Protein AF-A0A0H3ZVT9-F1 (afdb_monomer_lite)

Structure (mmCIF, N/CA/C/O backbone):
data_AF-A0A0H3ZVT9-F1
#
_entry.id   AF-A0A0H3ZVT9-F1
#
loop_
_atom_site.group_PDB
_atom_site.id
_atom_site.type_symbol
_atom_site.label_atom_id
_atom_site.label_alt_id
_atom_site.label_comp_id
_atom_site.label_asym_id
_atom_site.label_entity_id
_atom_site.label_seq_id
_atom_site.pdbx_PDB_ins_code
_atom_site.Cartn_x
_atom_site.Cartn_y
_atom_site.Cartn_z
_atom_site.occupancy
_atom_site.B_iso_or_equiv
_atom_site.auth_seq_id
_atom_site.auth_comp_id
_atom_site.auth_asym_id
_atom_site.auth_atom_id
_atom_site.pdbx_PDB_model_num
ATOM 1 N N . MET A 1 1 ? 29.388 25.715 -10.946 1.00 75.50 1 MET A N 1
ATOM 2 C CA . MET A 1 1 ? 29.372 26.581 -12.146 1.00 75.50 1 MET A CA 1
ATOM 3 C C . MET A 1 1 ? 28.952 25.723 -13.329 1.00 75.50 1 MET A C 1
ATOM 5 O O . MET A 1 1 ? 29.319 24.556 -13.342 1.00 75.50 1 MET A O 1
ATOM 9 N N . LEU A 1 2 ? 28.161 26.250 -14.262 1.00 80.06 2 LEU A N 1
ATOM 10 C CA . LEU A 1 2 ? 27.812 25.579 -15.515 1.00 80.06 2 LEU A CA 1
ATOM 11 C C . LEU A 1 2 ? 28.717 26.082 -16.632 1.00 80.06 2 LEU A C 1
ATOM 13 O O . LEU A 1 2 ? 29.035 27.269 -16.680 1.00 80.06 2 LEU A O 1
ATOM 17 N N . ARG A 1 3 ? 29.112 25.171 -17.517 1.00 82.94 3 ARG A N 1
ATOM 18 C CA . ARG A 1 3 ? 29.913 25.463 -18.702 1.00 82.94 3 ARG A CA 1
ATOM 19 C C . ARG A 1 3 ? 28.989 25.552 -19.906 1.00 82.94 3 ARG A C 1
ATOM 21 O O . ARG A 1 3 ? 28.261 24.602 -20.182 1.00 82.94 3 ARG A O 1
ATOM 28 N N . ASP A 1 4 ? 29.022 26.677 -20.600 1.00 78.44 4 ASP A N 1
ATOM 29 C CA . ASP A 1 4 ? 28.324 26.829 -21.872 1.00 78.44 4 ASP A CA 1
ATOM 30 C C . ASP A 1 4 ? 29.089 26.057 -22.970 1.00 78.44 4 ASP A C 1
ATOM 32 O O . ASP A 1 4 ? 30.292 26.277 -23.131 1.00 78.44 4 ASP A O 1
ATOM 36 N N . PRO A 1 5 ? 28.450 25.135 -23.710 1.00 72.19 5 PRO A N 1
ATOM 37 C CA . PRO A 1 5 ? 29.125 24.334 -24.729 1.00 72.19 5 PRO A CA 1
ATOM 38 C C . PRO A 1 5 ? 29.493 25.114 -26.003 1.00 72.19 5 PRO A C 1
ATOM 40 O O . PRO A 1 5 ? 30.383 24.676 -26.725 1.00 72.19 5 PRO A O 1
ATOM 43 N N . GLN A 1 6 ? 28.848 26.249 -26.288 1.00 76.06 6 GLN A N 1
ATOM 44 C CA . GLN A 1 6 ? 29.149 27.087 -27.454 1.00 76.06 6 GLN A CA 1
ATOM 45 C C . GLN A 1 6 ? 30.221 28.131 -27.138 1.00 76.06 6 GLN A C 1
ATOM 47 O O . GLN A 1 6 ? 31.134 28.343 -27.931 1.00 76.06 6 GLN A O 1
ATOM 52 N N . THR A 1 7 ? 30.124 28.783 -25.976 1.00 83.62 7 THR A N 1
ATOM 53 C CA . THR A 1 7 ? 31.030 29.886 -25.600 1.00 83.62 7 THR A CA 1
ATOM 54 C C . THR A 1 7 ? 32.167 29.453 -24.682 1.00 83.62 7 THR A C 1
ATOM 56 O O . THR A 1 7 ? 33.103 30.216 -24.447 1.00 83.62 7 THR A O 1
ATOM 59 N N . ASN A 1 8 ? 32.108 28.225 -24.160 1.00 83.69 8 ASN A N 1
ATOM 60 C CA . ASN A 1 8 ? 33.068 27.646 -23.224 1.00 83.69 8 ASN A CA 1
ATOM 61 C C . ASN A 1 8 ? 33.185 28.388 -21.877 1.00 83.69 8 ASN A C 1
ATOM 63 O O . ASN A 1 8 ? 34.067 28.082 -21.071 1.00 83.69 8 ASN A O 1
ATOM 67 N N . GLN A 1 9 ? 32.302 29.357 -21.621 1.00 89.50 9 GLN A N 1
ATOM 68 C CA . GLN A 1 9 ? 32.330 30.192 -20.428 1.00 89.50 9 GLN A CA 1
ATOM 69 C C . GLN A 1 9 ? 31.733 29.467 -19.223 1.00 89.50 9 GLN A C 1
ATOM 71 O O . GLN A 1 9 ? 30.736 28.748 -19.323 1.00 89.50 9 GLN A O 1
ATOM 76 N N . LEU A 1 10 ? 32.345 29.688 -18.059 1.00 88.06 10 LEU A N 1
ATOM 77 C CA . LEU A 1 10 ? 31.841 29.212 -16.778 1.00 88.06 10 LEU A CA 1
ATOM 78 C C . LEU A 1 10 ? 30.952 30.282 -16.148 1.00 88.06 10 LEU A C 1
ATOM 80 O O . LEU A 1 10 ? 31.391 31.402 -15.907 1.00 88.06 10 LEU A O 1
ATOM 84 N N . SER A 1 11 ? 29.712 29.917 -15.839 1.00 84.88 11 SER A N 1
ATOM 85 C CA . SER A 1 11 ? 28.756 30.787 -15.156 1.00 84.88 11 SER A CA 1
ATOM 86 C C . SER A 1 11 ? 28.311 30.178 -13.821 1.00 84.88 11 SER A C 1
ATOM 88 O O . SER A 1 11 ? 28.203 28.952 -13.688 1.00 84.88 11 SER A O 1
ATOM 90 N N . PRO A 1 12 ? 28.061 30.985 -12.777 1.00 85.00 12 PRO A N 1
ATOM 91 C CA . PRO A 1 12 ? 27.472 30.476 -11.546 1.00 85.00 12 PRO A CA 1
ATOM 92 C C . PRO A 1 12 ? 26.051 29.954 -11.812 1.00 85.00 12 PRO A C 1
ATOM 94 O O . PRO A 1 12 ? 25.257 30.585 -12.508 1.00 85.00 12 PRO A O 1
ATOM 97 N N . PHE A 1 13 ? 25.720 28.796 -11.235 1.00 82.62 13 PHE A N 1
ATOM 98 C CA . PHE A 1 13 ? 24.363 28.250 -11.267 1.00 82.62 13 PHE A CA 1
ATOM 99 C C . PHE A 1 13 ? 23.680 28.542 -9.942 1.00 82.62 13 PHE A C 1
ATOM 101 O O . PHE A 1 13 ? 24.089 28.019 -8.908 1.00 82.62 13 PHE A O 1
ATOM 108 N N . LEU A 1 14 ? 22.653 29.387 -9.987 1.00 84.25 14 LEU A N 1
ATOM 109 C CA . LEU A 1 14 ? 21.820 29.728 -8.841 1.00 84.25 14 LEU A CA 1
ATOM 110 C C . LEU A 1 14 ? 20.432 29.114 -9.060 1.00 84.25 14 LEU A C 1
ATOM 112 O O . LEU A 1 14 ? 19.657 29.677 -9.839 1.00 84.25 14 LEU A O 1
ATOM 116 N N . PRO A 1 15 ? 20.095 27.990 -8.393 1.00 84.81 15 PRO A N 1
ATOM 117 C CA . PRO A 1 15 ? 18.822 27.294 -8.596 1.00 84.81 15 PRO A CA 1
ATOM 118 C C . PRO A 1 15 ? 17.599 28.206 -8.435 1.00 84.81 15 PRO A C 1
ATOM 120 O O . PRO A 1 15 ? 16.652 28.115 -9.207 1.00 84.81 15 PRO A O 1
ATOM 123 N N . ARG A 1 16 ? 17.656 29.158 -7.491 1.00 84.50 16 ARG A N 1
ATOM 124 C CA . ARG A 1 16 ? 16.586 30.136 -7.227 1.00 84.50 16 ARG A CA 1
ATOM 125 C C . ARG A 1 16 ? 16.252 31.024 -8.435 1.00 84.50 16 ARG A C 1
ATOM 127 O O . ARG A 1 16 ? 15.143 31.536 -8.514 1.00 84.50 16 ARG A O 1
ATOM 134 N N . HIS A 1 17 ? 17.196 31.239 -9.353 1.00 83.50 17 HIS A N 1
ATOM 135 C CA . HIS A 1 17 ? 17.061 32.165 -10.488 1.00 83.50 17 HIS A CA 1
ATOM 136 C C . HIS A 1 17 ? 16.887 31.432 -11.829 1.00 83.50 17 HIS A C 1
ATOM 138 O O . HIS A 1 17 ? 17.215 31.967 -12.896 1.00 83.50 17 HIS A O 1
ATOM 144 N N . ARG A 1 18 ? 16.429 30.177 -11.795 1.00 76.00 18 ARG A N 1
ATOM 145 C CA . ARG A 1 18 ? 16.199 29.363 -12.989 1.00 76.00 18 ARG A CA 1
ATOM 146 C C . ARG A 1 18 ? 14.793 28.784 -12.973 1.00 76.00 18 ARG A C 1
ATOM 148 O O . ARG A 1 18 ? 14.328 28.263 -11.966 1.00 76.00 18 ARG A O 1
ATOM 155 N N . SER A 1 19 ? 14.124 28.892 -14.117 1.00 75.44 19 SER A N 1
ATOM 156 C CA . SER A 1 19 ? 12.841 28.235 -14.343 1.00 75.44 19 SER A CA 1
ATOM 157 C C . SER A 1 19 ? 13.063 26.738 -14.560 1.00 75.44 19 SER A C 1
ATOM 159 O O . SER A 1 19 ? 14.005 26.325 -15.244 1.00 75.44 19 SER A O 1
ATOM 161 N N . HIS A 1 20 ? 12.157 25.930 -14.014 1.00 71.69 20 HIS A N 1
ATOM 162 C CA . HIS A 1 20 ? 12.107 24.484 -14.231 1.00 71.69 20 HIS A CA 1
ATOM 163 C C . HIS A 1 20 ? 11.782 24.119 -15.691 1.00 71.69 20 HIS A C 1
ATOM 165 O O . HIS A 1 20 ? 12.016 22.992 -16.104 1.00 71.69 20 HIS A O 1
ATOM 171 N N . GLN A 1 21 ? 11.272 25.063 -16.490 1.00 69.00 21 GLN A N 1
ATOM 172 C CA . GLN A 1 21 ? 10.785 24.802 -17.850 1.00 69.00 21 GLN A CA 1
ATOM 173 C C . GLN A 1 21 ? 11.883 24.438 -18.863 1.00 69.00 21 GLN A C 1
ATOM 175 O O . GLN A 1 21 ? 11.584 23.804 -19.869 1.00 69.00 21 GLN A O 1
ATOM 180 N N . PHE A 1 22 ? 13.142 24.813 -18.612 1.00 69.75 22 PHE A N 1
ATOM 181 C CA . PHE A 1 22 ? 14.255 24.593 -19.552 1.00 69.75 22 PHE A CA 1
ATOM 182 C C . PHE A 1 22 ? 15.514 24.033 -18.881 1.00 69.75 22 PHE A C 1
ATOM 184 O O . PHE A 1 22 ? 16.606 24.119 -19.438 1.00 69.75 22 PHE A O 1
ATOM 191 N N . THR A 1 23 ? 15.380 23.480 -17.673 1.00 79.50 23 THR A N 1
ATOM 192 C CA . THR A 1 23 ? 16.514 22.941 -16.916 1.00 79.50 23 THR A CA 1
ATOM 193 C C . THR A 1 23 ? 16.253 21.478 -16.591 1.00 79.50 23 THR A C 1
ATOM 195 O O . THR A 1 23 ? 15.411 21.178 -15.751 1.00 79.50 23 THR A O 1
ATOM 198 N N . ASN A 1 24 ? 17.003 20.577 -17.227 1.00 82.50 24 ASN A N 1
ATOM 199 C CA . ASN A 1 24 ? 16.963 19.144 -16.943 1.00 82.50 24 ASN A CA 1
ATOM 200 C C . ASN A 1 24 ? 18.245 18.711 -16.228 1.00 82.50 24 ASN A C 1
ATOM 202 O O . ASN A 1 24 ? 19.333 19.196 -16.540 1.00 82.50 24 ASN A O 1
ATOM 206 N N . VAL A 1 25 ? 18.111 17.771 -15.294 1.00 85.25 25 VAL A N 1
ATOM 207 C CA . VAL A 1 25 ? 19.242 17.087 -14.659 1.00 85.25 25 VAL A CA 1
ATOM 208 C C . VAL A 1 25 ? 19.327 15.689 -15.247 1.00 85.25 25 VAL A C 1
ATOM 210 O O . VAL A 1 25 ? 18.335 14.965 -15.281 1.00 85.25 25 VAL A O 1
ATOM 213 N N . LEU A 1 26 ? 20.509 15.329 -15.736 1.00 86.75 26 LEU A N 1
ATOM 214 C CA . LEU A 1 26 ? 20.753 14.085 -16.455 1.00 86.75 26 LEU A CA 1
ATOM 215 C C . LEU A 1 26 ? 21.923 13.354 -15.804 1.00 86.75 26 LEU A C 1
ATOM 217 O O . LEU A 1 26 ? 22.907 13.983 -15.413 1.00 86.75 26 LEU A O 1
ATOM 221 N N . ALA A 1 27 ? 21.816 12.032 -15.711 1.00 89.81 27 ALA A N 1
ATOM 222 C CA . ALA A 1 27 ? 22.920 11.167 -15.326 1.00 89.81 27 ALA A CA 1
ATOM 223 C C . ALA A 1 27 ? 23.543 10.568 -16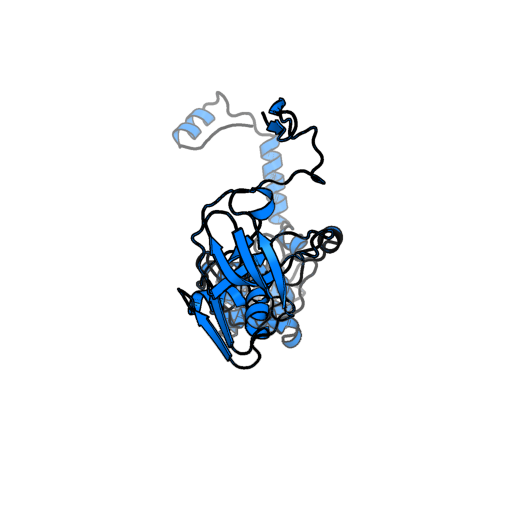.590 1.00 89.81 27 ALA A C 1
ATOM 225 O O . ALA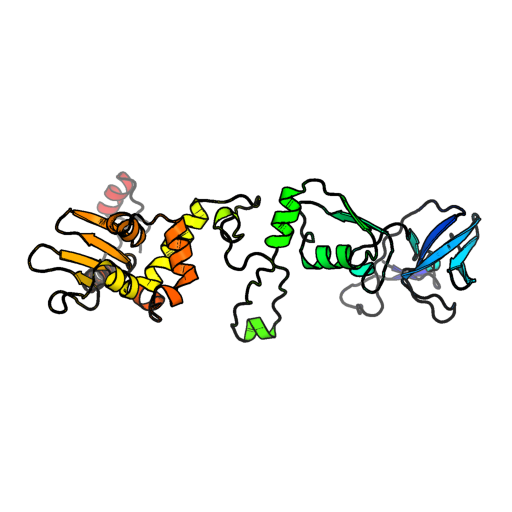 A 1 27 ? 22.831 10.037 -17.439 1.00 89.81 27 ALA A O 1
ATOM 226 N N . VAL A 1 28 ? 24.866 10.662 -16.712 1.00 89.75 28 VAL A N 1
ATOM 227 C CA . VAL A 1 28 ? 25.609 10.062 -17.825 1.00 89.75 28 VAL A CA 1
ATOM 228 C C . VAL A 1 28 ? 26.061 8.668 -17.410 1.00 89.75 28 VAL A C 1
ATOM 230 O O . VAL A 1 28 ? 26.623 8.492 -16.330 1.00 89.75 28 VAL A O 1
ATOM 233 N N . SER A 1 29 ? 25.833 7.682 -18.273 1.00 91.12 29 SER A N 1
ATOM 234 C CA . SER A 1 29 ? 26.365 6.328 -18.117 1.00 91.12 29 SER A CA 1
ATOM 235 C C . SER A 1 29 ? 26.913 5.822 -19.449 1.00 91.12 29 SER A C 1
ATOM 237 O O . SER A 1 29 ? 26.527 6.317 -20.507 1.00 91.12 29 SER A O 1
ATOM 239 N N . VAL A 1 30 ? 27.835 4.861 -19.394 1.00 91.44 30 VAL A N 1
ATOM 240 C CA . VAL A 1 30 ? 28.404 4.206 -20.579 1.00 91.44 30 VAL A CA 1
ATOM 241 C C . VAL A 1 30 ? 27.797 2.814 -20.682 1.00 91.44 30 VAL A C 1
ATOM 243 O O . VAL A 1 30 ? 27.852 2.055 -19.716 1.00 91.44 30 VAL A O 1
ATOM 246 N N . GLN A 1 31 ? 27.221 2.491 -21.839 1.00 91.50 31 GLN A N 1
ATOM 247 C CA . GLN A 1 31 ? 26.535 1.224 -22.092 1.00 91.50 31 GLN A CA 1
ATOM 248 C C . GLN A 1 31 ? 27.092 0.558 -23.365 1.00 91.50 31 GLN A C 1
ATOM 250 O O . GLN A 1 31 ? 27.293 1.253 -24.365 1.00 91.50 31 GLN A O 1
ATOM 255 N N . PRO A 1 32 ? 27.368 -0.760 -23.357 1.00 93.00 32 PRO A N 1
ATOM 256 C CA . PRO A 1 32 ? 27.903 -1.471 -24.519 1.00 93.00 32 PRO A CA 1
ATOM 257 C C . PRO A 1 32 ? 26.815 -1.775 -25.559 1.00 93.00 32 PRO A C 1
ATOM 259 O O . PRO A 1 32 ? 25.864 -2.495 -25.281 1.00 93.00 32 PRO A O 1
ATOM 262 N N . ILE A 1 33 ? 26.954 -1.298 -26.793 1.00 93.81 33 ILE A N 1
ATOM 263 C CA . ILE A 1 33 ? 25.958 -1.533 -27.851 1.00 93.81 33 ILE A CA 1
ATOM 264 C C . ILE A 1 33 ? 26.507 -2.447 -28.948 1.00 93.81 33 ILE A C 1
ATOM 266 O O . ILE A 1 33 ? 27.700 -2.437 -29.246 1.00 93.81 33 ILE A O 1
ATOM 270 N N . SER A 1 34 ? 25.642 -3.261 -29.542 1.00 95.00 34 SER A N 1
ATOM 271 C CA . SER A 1 34 ? 25.983 -4.218 -30.597 1.00 95.00 34 SER A CA 1
ATOM 272 C C . SER A 1 34 ? 24.893 -4.273 -31.666 1.00 95.00 34 SER A C 1
ATOM 274 O O . SER A 1 34 ? 23.784 -3.773 -31.481 1.00 95.00 34 SER A O 1
ATOM 276 N N . VAL A 1 35 ? 25.220 -4.858 -32.817 1.00 97.12 35 VAL A N 1
ATOM 277 C CA . VAL A 1 35 ? 24.244 -5.102 -33.888 1.00 97.12 35 VAL A CA 1
ATOM 278 C C . VAL A 1 35 ? 23.206 -6.119 -33.406 1.00 97.12 35 VAL A C 1
ATOM 280 O O . VAL A 1 35 ? 23.557 -7.115 -32.781 1.00 97.12 35 VAL A O 1
ATOM 283 N N . GLY A 1 36 ? 21.930 -5.863 -33.693 1.00 95.94 36 GLY A N 1
ATOM 284 C CA . GLY A 1 36 ? 20.786 -6.656 -33.232 1.00 95.94 36 GLY A CA 1
ATOM 285 C C . GLY A 1 36 ? 20.159 -6.162 -31.925 1.00 95.94 36 GLY A C 1
ATOM 286 O O . GLY A 1 36 ? 19.038 -6.560 -31.605 1.00 95.94 36 GLY A O 1
ATOM 287 N N . GLU A 1 37 ? 20.827 -5.261 -31.199 1.00 96.62 37 GLU A N 1
ATOM 288 C CA . GLU A 1 37 ? 20.316 -4.717 -29.942 1.00 96.62 37 GLU A CA 1
ATOM 289 C C . GLU A 1 37 ? 19.033 -3.905 -30.146 1.00 96.62 37 GLU A C 1
ATOM 291 O O . GLU A 1 37 ? 18.873 -3.190 -31.140 1.00 96.62 37 GLU A O 1
ATOM 296 N N . ARG A 1 38 ? 18.114 -3.975 -29.178 1.00 96.00 38 ARG A N 1
ATOM 297 C CA . ARG A 1 38 ? 16.897 -3.153 -29.178 1.00 96.00 38 ARG A CA 1
ATOM 298 C C . ARG A 1 38 ? 17.083 -1.946 -28.274 1.00 96.00 38 ARG A C 1
ATOM 300 O O . ARG A 1 38 ? 17.310 -2.099 -27.076 1.00 96.00 38 ARG A O 1
ATOM 307 N N . ILE A 1 39 ? 16.899 -0.756 -28.830 1.00 95.69 39 ILE A N 1
ATOM 308 C CA . ILE A 1 39 ? 17.019 0.515 -28.110 1.00 95.69 39 ILE A CA 1
ATOM 309 C C . ILE A 1 39 ? 15.744 1.341 -28.244 1.00 95.69 39 ILE A C 1
ATOM 311 O O . ILE A 1 39 ? 14.952 1.146 -29.167 1.00 95.69 39 ILE A O 1
ATOM 315 N N . LEU A 1 40 ? 15.532 2.268 -27.318 1.00 93.81 40 LEU A N 1
ATOM 316 C CA . LEU A 1 40 ? 14.483 3.277 -27.396 1.00 93.81 40 LEU A CA 1
ATOM 317 C C . LEU A 1 40 ? 15.048 4.655 -27.086 1.00 93.81 40 LEU A C 1
ATOM 319 O O . LEU A 1 40 ? 15.946 4.801 -26.263 1.00 93.81 40 LEU A O 1
ATOM 323 N N . THR A 1 41 ? 14.502 5.676 -27.730 1.00 92.94 41 THR A N 1
ATOM 324 C CA . THR A 1 41 ? 14.874 7.074 -27.491 1.00 92.94 41 THR A CA 1
ATOM 325 C C . THR A 1 41 ? 14.080 7.649 -26.318 1.00 92.94 41 THR A C 1
ATOM 327 O O . THR A 1 41 ? 12.905 7.340 -26.122 1.00 92.94 41 THR A O 1
ATOM 330 N N . ARG A 1 42 ? 14.705 8.518 -25.519 1.00 90.81 42 ARG A N 1
ATOM 331 C CA . ARG A 1 42 ? 14.080 9.195 -24.361 1.00 90.81 42 ARG A CA 1
ATOM 332 C C . ARG A 1 42 ? 13.716 10.653 -24.637 1.00 90.81 42 ARG A C 1
ATOM 334 O O . ARG A 1 42 ? 13.323 11.380 -23.729 1.00 90.81 42 ARG A O 1
ATOM 341 N N . PHE A 1 43 ? 13.836 11.076 -25.889 1.00 89.50 43 PHE A N 1
ATOM 342 C CA . PHE A 1 43 ? 13.616 12.443 -26.335 1.00 89.50 43 PHE A CA 1
ATOM 343 C C . PHE A 1 43 ? 12.865 12.463 -27.664 1.00 89.50 43 PHE A C 1
ATOM 345 O O . PHE A 1 43 ? 12.836 11.475 -28.397 1.00 89.50 43 PHE A O 1
ATOM 352 N N . THR A 1 44 ? 12.277 13.617 -27.960 1.00 90.62 44 THR A N 1
ATOM 353 C CA . THR A 1 44 ? 11.623 13.897 -29.235 1.00 90.62 44 THR A CA 1
ATOM 354 C C . THR A 1 44 ? 12.395 15.006 -29.936 1.00 90.62 44 THR A C 1
ATOM 356 O O . THR A 1 44 ? 12.565 16.086 -29.371 1.00 90.62 44 THR A O 1
ATOM 359 N N . ASP A 1 45 ? 12.811 14.766 -31.175 1.00 90.38 45 ASP A N 1
ATOM 360 C CA . ASP A 1 45 ? 13.401 15.769 -32.058 1.00 90.38 45 ASP A CA 1
ATOM 361 C C . ASP A 1 45 ? 12.583 15.851 -33.347 1.00 90.38 45 ASP A C 1
ATOM 363 O O . ASP A 1 45 ? 12.688 15.014 -34.243 1.00 90.38 45 ASP A O 1
ATOM 367 N N . LYS A 1 46 ? 11.773 16.908 -33.450 1.00 89.38 46 LYS A N 1
ATOM 368 C CA . LYS A 1 46 ? 10.900 17.139 -34.606 1.00 89.38 46 LYS A CA 1
ATOM 369 C C . LYS A 1 46 ? 11.674 17.374 -35.903 1.00 89.38 46 LYS A C 1
ATOM 371 O O . LYS A 1 46 ? 11.153 17.051 -36.962 1.00 89.38 46 LYS A O 1
ATOM 376 N N . LYS A 1 47 ? 12.885 17.941 -35.844 1.00 89.50 47 LYS A N 1
ATOM 377 C CA . LYS A 1 47 ? 13.685 18.233 -37.046 1.00 89.50 47 LYS A CA 1
ATOM 378 C C . LYS A 1 47 ? 14.269 16.956 -37.636 1.00 89.50 47 LYS A C 1
ATOM 380 O O . LYS A 1 47 ? 14.328 16.822 -38.852 1.00 89.50 47 LYS A O 1
ATOM 385 N N . ARG A 1 48 ? 14.675 16.025 -36.769 1.00 86.50 48 ARG A N 1
ATOM 386 C CA . ARG A 1 48 ? 15.210 14.708 -37.151 1.00 86.50 48 ARG A CA 1
ATOM 387 C C . ARG A 1 48 ? 14.131 13.630 -37.292 1.00 86.50 48 ARG A C 1
ATOM 389 O O . ARG A 1 48 ? 14.458 12.509 -37.657 1.00 86.50 48 ARG A O 1
ATOM 396 N N . GLY A 1 49 ? 12.870 13.945 -36.989 1.00 87.75 49 GLY A N 1
ATOM 397 C CA . GLY A 1 49 ? 11.770 12.976 -37.000 1.00 87.75 49 GLY A CA 1
ATOM 398 C C . GLY A 1 49 ? 11.847 11.934 -35.877 1.00 87.75 49 GLY A C 1
ATOM 399 O O . GLY A 1 49 ? 11.232 10.881 -35.983 1.00 87.75 49 GLY A O 1
ATOM 400 N N . ILE A 1 50 ? 12.593 12.208 -34.804 1.00 89.81 50 ILE A N 1
ATOM 401 C CA . ILE A 1 50 ? 12.763 11.286 -33.678 1.00 89.81 50 ILE A CA 1
ATOM 402 C C . ILE A 1 50 ? 11.592 11.464 -32.714 1.00 89.81 50 ILE A C 1
ATOM 404 O O . ILE A 1 50 ? 11.342 12.570 -32.232 1.00 89.81 50 ILE A O 1
ATOM 408 N N . VAL A 1 51 ? 10.909 10.369 -32.388 1.00 90.31 51 VAL A N 1
ATOM 409 C CA . VAL A 1 51 ? 9.813 10.335 -31.412 1.00 90.31 51 VAL A CA 1
ATOM 410 C C . VAL A 1 51 ? 10.264 9.598 -30.154 1.00 90.31 51 VAL A C 1
ATOM 412 O O . VAL A 1 51 ? 10.867 8.530 -30.244 1.00 90.31 51 VAL A O 1
ATOM 415 N N . ALA A 1 52 ? 9.965 10.152 -28.977 1.00 89.75 52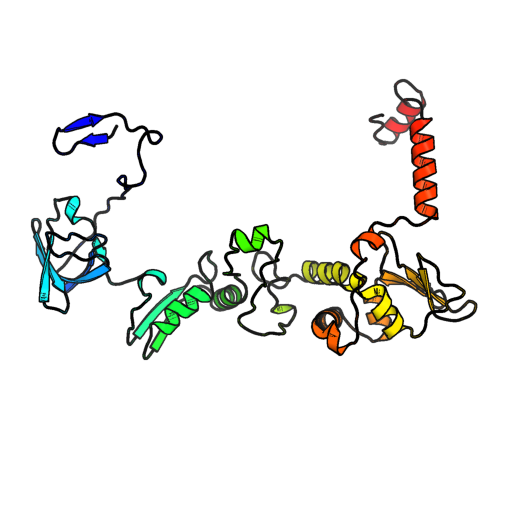 ALA A N 1
ATOM 416 C CA . ALA A 1 52 ? 10.288 9.519 -27.701 1.00 89.75 52 ALA A CA 1
ATOM 417 C C . ALA A 1 52 ? 9.562 8.176 -27.504 1.00 89.75 52 ALA A C 1
ATOM 419 O O . ALA A 1 52 ? 8.419 7.994 -27.921 1.00 89.75 52 ALA A O 1
ATOM 420 N N . ASN A 1 53 ? 10.210 7.261 -26.78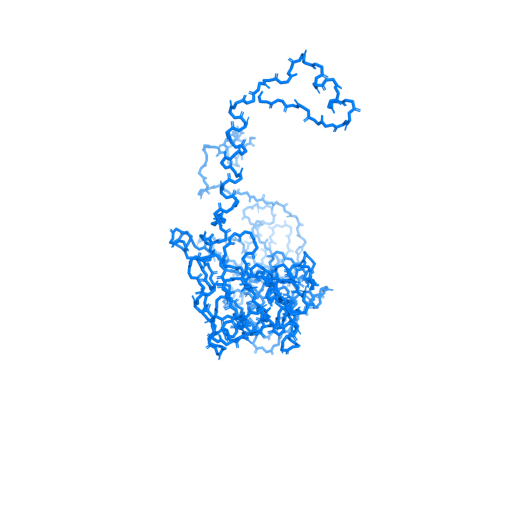2 1.00 89.06 53 ASN A N 1
ATOM 421 C CA . ASN A 1 53 ? 9.741 5.916 -26.430 1.00 89.06 53 ASN A CA 1
ATOM 422 C C . ASN A 1 53 ? 9.474 4.982 -27.621 1.00 89.06 53 ASN A C 1
ATOM 424 O O . ASN A 1 53 ? 8.894 3.907 -27.443 1.00 89.06 53 ASN A O 1
ATOM 428 N N . GLN A 1 54 ? 9.932 5.346 -28.817 1.00 90.00 54 GLN A N 1
ATOM 429 C CA . GLN A 1 54 ? 9.867 4.478 -29.984 1.00 90.00 54 GLN A CA 1
ATOM 430 C C . GLN A 1 54 ? 11.032 3.485 -29.972 1.00 90.00 54 GLN A C 1
ATOM 432 O O . GLN A 1 54 ? 12.154 3.832 -29.609 1.00 90.00 54 GLN A O 1
ATOM 437 N N . THR A 1 55 ? 10.756 2.230 -30.329 1.00 93.44 55 THR A N 1
ATOM 438 C CA . THR A 1 55 ? 11.755 1.155 -30.319 1.00 93.44 55 THR A CA 1
ATOM 439 C C . THR A 1 55 ? 12.406 0.991 -31.688 1.00 93.44 55 THR A C 1
ATOM 441 O O . THR A 1 55 ? 11.715 0.910 -32.702 1.00 93.44 55 THR A O 1
ATOM 444 N N . TYR A 1 56 ? 13.729 0.863 -31.684 1.00 95.94 56 TYR A N 1
ATOM 445 C CA . TYR A 1 56 ? 14.575 0.633 -32.846 1.00 95.94 56 TYR A CA 1
ATOM 446 C C . TYR A 1 56 ? 15.443 -0.610 -32.622 1.00 95.94 56 TYR A C 1
ATOM 448 O O . TYR A 1 56 ? 15.714 -1.002 -31.487 1.00 95.94 56 TYR A O 1
ATOM 456 N N . THR A 1 57 ? 15.870 -1.250 -33.704 1.00 97.62 57 THR A N 1
ATOM 457 C CA . THR A 1 57 ? 16.831 -2.358 -33.709 1.00 97.62 57 THR A CA 1
ATOM 458 C C . THR A 1 57 ? 18.104 -1.902 -34.402 1.00 97.62 57 THR A C 1
ATOM 460 O O . THR A 1 57 ? 18.053 -1.406 -35.527 1.00 97.62 57 THR A O 1
ATOM 463 N N . VAL A 1 58 ? 19.234 -2.032 -33.714 1.00 97.31 58 VAL A N 1
ATOM 464 C CA . VAL A 1 58 ? 20.546 -1.600 -34.199 1.00 97.31 58 VAL A CA 1
ATOM 465 C C . VAL A 1 58 ? 20.965 -2.478 -35.371 1.00 97.31 58 VAL A C 1
ATOM 467 O O . VAL A 1 58 ? 21.029 -3.698 -35.248 1.00 97.31 58 VAL A O 1
ATOM 470 N N . ILE A 1 59 ? 21.274 -1.854 -36.502 1.00 97.62 59 ILE A N 1
ATOM 471 C CA . ILE A 1 59 ? 21.764 -2.531 -37.710 1.00 97.62 59 ILE A CA 1
ATOM 472 C C . ILE A 1 59 ? 23.264 -2.325 -37.920 1.00 97.62 59 ILE A C 1
ATOM 474 O O . ILE A 1 59 ? 23.914 -3.151 -38.552 1.00 97.62 59 ILE A O 1
ATOM 478 N N . MET A 1 60 ? 23.824 -1.254 -37.355 1.00 96.56 60 MET A N 1
ATOM 479 C CA . MET A 1 60 ? 25.249 -0.952 -37.413 1.00 96.56 60 MET A CA 1
ATOM 480 C C . MET A 1 60 ? 25.682 -0.280 -36.112 1.00 96.56 60 MET A C 1
ATOM 482 O O . MET A 1 60 ? 25.031 0.652 -35.641 1.00 96.56 60 MET A O 1
ATOM 486 N N . ALA A 1 61 ? 26.799 -0.737 -35.551 1.00 95.31 61 ALA A N 1
ATOM 487 C CA . ALA A 1 61 ? 27.408 -0.158 -34.361 1.00 95.31 61 ALA A CA 1
ATOM 488 C C . ALA A 1 61 ? 28.909 0.033 -34.604 1.00 95.31 61 ALA A C 1
ATOM 490 O O . ALA A 1 61 ? 29.639 -0.932 -34.823 1.00 95.31 61 ALA A O 1
ATOM 491 N N . SER A 1 62 ? 29.364 1.286 -34.587 1.00 93.06 62 SER A N 1
ATOM 492 C CA . SER A 1 62 ? 30.768 1.666 -34.757 1.00 93.06 62 SER A CA 1
ATOM 493 C C . SER A 1 62 ? 31.146 2.802 -33.801 1.00 93.06 62 SER A C 1
ATOM 495 O O . SER A 1 62 ? 30.278 3.455 -33.227 1.00 93.06 62 SER A O 1
ATOM 497 N N . ASN A 1 63 ? 32.443 3.098 -33.672 1.00 87.81 63 ASN A N 1
ATOM 498 C CA . ASN A 1 63 ? 32.947 4.145 -32.767 1.00 87.81 63 ASN A CA 1
ATOM 499 C C . ASN A 1 63 ? 32.494 5.578 -33.112 1.00 87.81 63 ASN A C 1
ATOM 501 O O . ASN A 1 63 ? 32.697 6.485 -32.304 1.00 87.81 63 ASN A O 1
ATOM 505 N N . GLY A 1 64 ? 31.970 5.811 -34.316 1.00 91.06 64 GLY A N 1
ATOM 506 C CA . GLY A 1 64 ? 31.535 7.139 -34.766 1.00 91.06 64 GLY A CA 1
ATOM 507 C C . GLY A 1 64 ? 30.079 7.211 -35.204 1.00 91.06 64 GLY A C 1
ATOM 508 O O . GLY A 1 64 ? 29.593 8.303 -35.467 1.00 91.06 64 GLY A O 1
ATOM 509 N N . LEU A 1 65 ? 29.392 6.073 -35.312 1.00 94.44 65 LEU A N 1
ATOM 510 C CA . LEU A 1 65 ? 28.026 6.027 -35.811 1.00 94.44 65 LEU A CA 1
ATOM 511 C C . LEU A 1 65 ? 27.320 4.760 -35.336 1.00 94.44 65 LEU A C 1
ATOM 513 O O . LEU A 1 65 ? 27.830 3.647 -35.508 1.00 94.44 65 LEU A O 1
ATOM 517 N N . ILE A 1 66 ? 26.127 4.953 -34.788 1.00 95.69 66 ILE A N 1
ATOM 518 C CA . ILE A 1 66 ? 25.147 3.904 -34.528 1.00 95.69 66 ILE A CA 1
ATOM 519 C C . ILE A 1 66 ? 23.962 4.152 -35.457 1.00 95.69 66 ILE A C 1
ATOM 521 O O . ILE A 1 66 ? 23.403 5.249 -35.470 1.00 95.69 66 ILE A O 1
ATOM 525 N N . GLU A 1 67 ? 23.562 3.127 -36.203 1.00 96.62 67 GLU A N 1
ATOM 526 C CA . GLU A 1 67 ? 22.341 3.150 -37.006 1.00 96.62 67 GLU A CA 1
ATOM 527 C C . GLU A 1 67 ? 21.361 2.093 -36.518 1.00 96.62 67 GLU A C 1
ATOM 529 O O . GLU A 1 67 ? 21.726 0.938 -36.279 1.00 96.62 67 GLU A O 1
ATOM 534 N N . ALA A 1 68 ? 20.096 2.484 -36.403 1.00 96.69 68 ALA A N 1
ATOM 535 C CA . ALA A 1 68 ? 19.013 1.609 -35.997 1.00 96.69 68 ALA A CA 1
ATOM 536 C C . ALA A 1 68 ? 17.759 1.839 -36.851 1.00 96.69 68 ALA A C 1
ATOM 538 O O . ALA A 1 68 ? 17.521 2.938 -37.352 1.00 96.69 68 ALA A O 1
ATOM 539 N N . LEU A 1 69 ? 16.950 0.795 -37.014 1.00 96.62 69 LEU A N 1
ATOM 540 C CA . LEU A 1 69 ? 15.694 0.822 -37.762 1.00 96.62 69 LEU A CA 1
ATOM 541 C C . LEU A 1 69 ? 14.524 0.488 -36.847 1.00 96.62 69 LEU A C 1
ATOM 543 O O . LEU A 1 69 ? 14.610 -0.437 -36.038 1.00 96.62 69 LEU A O 1
ATOM 547 N N . ASN A 1 70 ? 13.419 1.213 -36.977 1.00 93.75 70 ASN A N 1
ATOM 548 C CA . ASN A 1 70 ? 12.161 0.784 -36.374 1.00 93.75 70 ASN A CA 1
ATOM 549 C C . ASN A 1 70 ? 11.430 -0.220 -37.290 1.00 93.75 70 ASN A C 1
ATOM 551 O O . ASN A 1 70 ? 11.861 -0.514 -38.405 1.00 93.75 70 ASN A O 1
ATOM 555 N N . VAL A 1 71 ? 10.290 -0.731 -36.821 1.00 89.12 71 VAL A N 1
ATOM 556 C CA . VAL A 1 71 ? 9.453 -1.680 -37.581 1.00 89.12 71 VAL A CA 1
ATOM 557 C C . VAL A 1 71 ? 8.845 -1.085 -38.858 1.00 89.12 71 VAL A C 1
ATOM 559 O O . VAL A 1 71 ? 8.482 -1.830 -39.759 1.00 89.12 71 VAL A O 1
ATOM 562 N N . GLU A 1 72 ? 8.759 0.242 -38.950 1.00 90.25 72 GLU A N 1
ATOM 563 C CA . GLU A 1 72 ? 8.250 0.983 -40.113 1.00 90.25 72 GLU A CA 1
ATOM 564 C C . GLU A 1 72 ? 9.365 1.333 -41.119 1.00 90.25 72 GLU A C 1
ATOM 566 O O . GLU A 1 72 ? 9.102 1.957 -42.144 1.00 90.25 72 GLU A O 1
ATOM 571 N N . GLY A 1 73 ? 10.620 0.958 -40.841 1.00 90.38 73 GLY A N 1
ATOM 572 C CA . GLY A 1 73 ? 11.778 1.263 -41.685 1.00 90.38 73 GLY A CA 1
ATOM 573 C C . GLY A 1 73 ? 12.363 2.672 -41.508 1.00 90.38 73 GLY A C 1
ATOM 574 O O . GLY A 1 73 ? 13.252 3.062 -42.266 1.00 90.38 73 GLY A O 1
ATOM 575 N N . GLN A 1 74 ? 11.914 3.440 -40.512 1.00 91.19 74 GLN A N 1
ATOM 576 C CA . GLN A 1 74 ? 12.496 4.740 -40.171 1.00 91.19 74 GLN A CA 1
ATOM 577 C C . GLN A 1 74 ? 13.890 4.551 -39.569 1.00 91.19 74 GLN A C 1
ATOM 579 O O . GLN A 1 74 ? 14.088 3.744 -38.654 1.00 91.19 74 GLN A O 1
ATOM 584 N N . ARG A 1 75 ? 14.854 5.318 -40.090 1.00 93.31 75 ARG A N 1
ATOM 585 C CA . ARG A 1 75 ? 16.256 5.285 -39.666 1.00 93.31 75 ARG A CA 1
ATOM 586 C C . ARG A 1 75 ? 16.507 6.238 -38.508 1.00 93.31 75 ARG A C 1
ATOM 588 O O . ARG A 1 75 ? 16.148 7.410 -38.569 1.00 93.31 75 ARG A O 1
ATOM 595 N N . LEU A 1 76 ? 17.206 5.732 -37.503 1.00 94.62 76 LEU A N 1
ATOM 596 C CA . LEU A 1 76 ? 17.789 6.491 -36.411 1.00 94.62 76 LEU A CA 1
ATOM 597 C C . LEU A 1 76 ? 19.311 6.431 -36.543 1.00 94.62 76 LEU A C 1
ATOM 599 O O . LEU A 1 76 ? 19.889 5.349 -36.476 1.00 94.62 76 LEU A O 1
ATOM 603 N N . CYS A 1 77 ? 19.946 7.588 -36.703 1.00 94.12 77 CYS A N 1
ATOM 604 C CA . CYS A 1 77 ? 21.401 7.731 -36.702 1.00 94.12 77 CYS A CA 1
ATOM 605 C C . CYS A 1 77 ? 21.809 8.477 -35.431 1.00 94.12 77 CYS A C 1
ATOM 607 O O . CYS A 1 77 ? 21.302 9.579 -35.204 1.00 94.12 77 CYS A O 1
ATOM 609 N N . LEU A 1 78 ? 22.698 7.894 -34.629 1.00 93.62 78 LEU A N 1
ATOM 610 C CA . LEU A 1 78 ? 23.224 8.477 -33.393 1.00 93.62 78 LEU A CA 1
ATOM 611 C C . LEU A 1 78 ? 24.749 8.585 -33.472 1.00 93.62 78 LEU A C 1
ATOM 613 O O . LEU A 1 78 ? 25.415 7.631 -33.882 1.00 93.62 78 LEU A O 1
ATOM 617 N N . ASP A 1 79 ? 25.298 9.717 -33.032 1.00 93.31 79 ASP A N 1
ATOM 618 C CA . ASP A 1 79 ? 26.739 9.873 -32.798 1.00 93.31 79 ASP A CA 1
ATOM 619 C C . ASP A 1 79 ? 27.081 9.496 -31.340 1.00 93.31 79 ASP A C 1
ATOM 621 O O . ASP A 1 79 ? 26.698 10.231 -30.425 1.00 93.31 79 ASP A O 1
ATOM 625 N N . PRO A 1 80 ? 27.838 8.404 -31.089 1.00 91.25 80 PRO A N 1
ATOM 626 C CA . PRO A 1 80 ? 28.226 7.988 -29.737 1.00 91.25 80 PRO A CA 1
ATOM 627 C C . PRO A 1 80 ? 29.039 9.034 -28.962 1.00 91.25 80 PRO A C 1
ATOM 629 O O . PRO A 1 80 ? 29.128 8.961 -27.737 1.00 91.25 80 PRO A O 1
ATOM 632 N N . LYS A 1 81 ? 29.676 9.983 -29.660 1.00 89.75 81 LYS A N 1
ATOM 633 C CA . LYS A 1 81 ? 30.485 11.048 -29.052 1.00 89.75 81 LYS A CA 1
ATOM 634 C C . LYS A 1 81 ? 29.658 12.284 -28.714 1.00 89.75 81 LYS A C 1
ATOM 636 O O . LYS A 1 81 ? 30.120 13.123 -27.938 1.00 89.75 81 LYS A O 1
ATOM 641 N N . SER A 1 82 ? 28.454 12.409 -29.272 1.00 90.12 82 SER A N 1
ATOM 642 C CA . SER A 1 82 ? 27.579 13.546 -29.019 1.00 90.12 82 SER A CA 1
ATOM 643 C C . SER A 1 82 ? 26.673 13.292 -27.818 1.00 90.12 82 SER A C 1
ATOM 645 O O . SER A 1 82 ? 25.824 12.402 -27.827 1.00 90.12 82 SER A O 1
ATOM 647 N N . LEU A 1 83 ? 26.778 14.146 -26.795 1.00 87.38 83 LEU A N 1
ATOM 648 C CA . LEU A 1 83 ? 25.894 14.088 -25.625 1.00 87.38 83 LEU A CA 1
ATOM 649 C C . LEU A 1 83 ? 24.416 14.302 -25.988 1.00 87.38 83 LEU A C 1
ATOM 651 O O . LEU A 1 83 ? 23.553 13.765 -25.299 1.00 87.38 83 LEU A O 1
ATOM 655 N N . SER A 1 84 ? 24.113 15.037 -27.068 1.00 87.06 84 SER A N 1
ATOM 656 C CA . SER A 1 84 ? 22.729 15.224 -27.538 1.00 87.06 84 SER A CA 1
ATOM 657 C C . SER A 1 84 ? 22.068 13.917 -27.968 1.00 87.06 84 SER A C 1
ATOM 659 O O . SER A 1 84 ? 20.850 13.789 -27.902 1.00 87.06 84 SER A O 1
ATOM 661 N N . ASP A 1 85 ? 22.878 12.956 -28.405 1.00 90.75 85 ASP A N 1
ATOM 662 C CA . ASP A 1 85 ? 22.429 11.681 -28.954 1.00 90.75 85 ASP A CA 1
ATOM 663 C C . ASP A 1 85 ? 22.506 10.561 -27.905 1.00 90.75 85 ASP A C 1
ATOM 665 O O . ASP A 1 85 ? 22.040 9.451 -28.148 1.00 90.75 85 ASP A O 1
ATOM 669 N N . GLY A 1 86 ? 23.002 10.862 -26.698 1.00 90.75 86 GLY A N 1
ATOM 670 C CA . GLY A 1 86 ? 23.082 9.939 -25.561 1.00 90.75 86 GLY A CA 1
ATOM 671 C C . GLY A 1 86 ? 21.750 9.678 -24.846 1.00 90.75 86 GLY A C 1
ATOM 672 O O . GLY A 1 86 ? 21.725 9.014 -23.815 1.00 90.75 86 GLY A O 1
ATOM 673 N N . HIS A 1 87 ? 20.635 10.202 -25.357 1.00 92.44 87 HIS A N 1
ATOM 674 C CA . HIS A 1 87 ? 19.305 10.062 -24.764 1.00 92.44 87 HIS A CA 1
ATOM 675 C C . HIS A 1 87 ? 18.577 8.801 -25.249 1.00 92.44 87 HIS A C 1
ATOM 677 O O . HIS A 1 87 ? 17.508 8.873 -25.864 1.00 92.44 87 HIS A O 1
ATOM 683 N N . TRP A 1 88 ? 19.143 7.634 -24.961 1.00 92.81 88 TRP A N 1
ATOM 684 C CA . TRP A 1 88 ? 18.555 6.338 -25.293 1.00 92.81 88 TRP A CA 1
ATOM 685 C C . TRP A 1 88 ? 18.734 5.339 -24.148 1.00 92.81 88 TRP A C 1
ATOM 687 O O . TRP A 1 88 ? 19.633 5.483 -23.329 1.00 92.81 88 TRP A O 1
ATOM 697 N N . ASP A 1 89 ? 17.869 4.328 -24.117 1.00 93.50 89 ASP A N 1
ATOM 698 C CA . ASP A 1 89 ? 17.932 3.197 -23.189 1.00 93.50 89 ASP A CA 1
ATOM 699 C C . ASP A 1 89 ? 17.740 1.884 -23.961 1.00 93.50 89 ASP A C 1
ATOM 701 O O . ASP A 1 89 ? 17.190 1.874 -25.069 1.00 93.50 89 ASP A O 1
ATOM 705 N N . TYR A 1 90 ? 18.142 0.753 -23.378 1.00 95.06 90 TYR A N 1
ATOM 706 C CA . TYR A 1 90 ? 17.763 -0.552 -23.922 1.00 95.06 90 TYR A CA 1
ATOM 707 C C . TYR A 1 90 ? 16.250 -0.756 -23.844 1.00 95.06 90 TYR A C 1
ATOM 709 O O . TYR A 1 90 ? 15.604 -0.444 -22.846 1.00 95.06 90 TYR A O 1
ATOM 717 N N . ALA A 1 91 ? 15.685 -1.356 -24.886 1.00 93.25 91 ALA A N 1
ATOM 718 C CA . ALA A 1 91 ? 14.252 -1.603 -25.004 1.00 93.25 91 ALA A CA 1
ATOM 719 C C . ALA A 1 91 ? 13.833 -3.024 -24.585 1.00 93.25 91 ALA A C 1
ATOM 721 O O . ALA A 1 91 ? 12.748 -3.474 -24.960 1.00 93.25 91 ALA A O 1
ATOM 722 N N . TYR A 1 92 ? 14.680 -3.736 -23.833 1.00 91.88 92 TYR A N 1
ATOM 723 C CA . TYR A 1 92 ? 14.386 -5.089 -23.341 1.00 91.88 92 TYR A CA 1
ATOM 724 C C . TYR A 1 92 ? 13.397 -5.104 -22.187 1.00 91.88 92 TYR A C 1
ATOM 726 O O . TYR A 1 92 ? 12.564 -6.003 -22.094 1.00 91.88 92 TYR A O 1
ATOM 734 N N . THR A 1 93 ? 13.486 -4.112 -21.310 1.00 91.06 93 THR A N 1
ATOM 735 C CA . THR A 1 93 ? 12.626 -3.985 -20.141 1.00 91.06 93 THR A CA 1
ATOM 736 C C . THR A 1 93 ? 11.932 -2.635 -20.176 1.00 91.06 93 THR A C 1
ATOM 738 O O . THR A 1 93 ? 12.431 -1.655 -20.728 1.00 91.06 93 THR A O 1
ATOM 741 N N . LYS A 1 94 ? 10.724 -2.593 -19.623 1.00 88.12 94 LYS A N 1
ATOM 742 C CA . LYS A 1 94 ? 9.934 -1.374 -19.483 1.00 88.12 94 LYS A CA 1
ATOM 743 C C . LYS A 1 94 ? 9.379 -1.334 -18.074 1.00 88.12 94 LYS A C 1
ATOM 745 O O . LYS A 1 94 ? 9.077 -2.374 -17.495 1.00 88.12 94 LYS A O 1
ATOM 750 N N . THR A 1 95 ? 9.229 -0.134 -17.534 1.00 87.19 95 THR A N 1
ATOM 751 C CA . THR A 1 95 ? 8.413 0.046 -16.335 1.00 87.19 95 THR A CA 1
ATOM 752 C C . THR A 1 95 ? 6.943 -0.190 -16.689 1.00 87.19 95 THR A C 1
ATOM 754 O O . THR A 1 95 ? 6.542 0.038 -17.834 1.00 87.19 95 THR A O 1
ATOM 757 N N . ALA A 1 96 ? 6.133 -0.614 -15.715 1.00 83.81 96 ALA A N 1
ATOM 758 C CA . ALA A 1 96 ? 4.695 -0.822 -15.912 1.00 83.81 96 ALA A CA 1
ATOM 759 C C . ALA A 1 96 ? 4.025 0.419 -16.536 1.00 83.81 96 ALA A C 1
ATOM 761 O O . ALA A 1 96 ? 3.322 0.319 -17.540 1.00 83.81 96 ALA A O 1
ATOM 762 N N . ASP A 1 97 ? 4.354 1.609 -16.020 1.00 82.56 97 ASP A N 1
ATOM 763 C CA . ASP A 1 97 ? 3.825 2.887 -16.510 1.00 82.56 97 ASP A CA 1
ATOM 764 C C . ASP A 1 97 ? 4.210 3.156 -17.984 1.00 82.56 97 ASP A C 1
ATOM 766 O O . ASP A 1 97 ? 3.397 3.656 -18.757 1.00 82.56 97 ASP A O 1
ATOM 770 N N . MET A 1 98 ? 5.418 2.770 -18.422 1.00 82.62 98 MET A N 1
ATOM 771 C CA . MET A 1 98 ? 5.848 2.896 -19.828 1.00 82.62 98 MET A CA 1
ATOM 772 C C . MET A 1 98 ? 5.185 1.886 -20.768 1.00 82.62 98 MET A C 1
ATOM 774 O O . MET A 1 98 ? 5.123 2.121 -21.975 1.00 82.62 98 MET A O 1
ATOM 778 N N . ALA A 1 99 ? 4.744 0.739 -20.253 1.00 82.19 99 ALA A N 1
ATOM 779 C CA . ALA A 1 99 ? 4.061 -0.274 -21.048 1.00 82.19 99 ALA A CA 1
ATOM 780 C C . ALA A 1 99 ? 2.583 0.075 -21.293 1.00 82.19 99 ALA A C 1
ATOM 782 O O . ALA A 1 99 ? 1.936 -0.553 -22.135 1.00 82.19 99 ALA A O 1
ATOM 783 N N . GLN A 1 100 ? 2.036 1.071 -20.589 1.00 80.56 100 GLN A N 1
ATOM 784 C CA . GLN A 1 100 ? 0.646 1.486 -20.732 1.00 80.56 100 GLN A CA 1
ATOM 785 C C . GLN A 1 100 ? 0.302 1.844 -22.190 1.00 80.56 100 GLN A C 1
ATOM 787 O O . GLN A 1 100 ? 1.048 2.525 -22.885 1.00 80.56 100 GLN A O 1
ATOM 792 N N . GLY A 1 101 ? -0.841 1.347 -22.670 1.00 81.50 101 GLY A N 1
ATOM 793 C CA . GLY A 1 101 ? -1.291 1.524 -24.057 1.00 81.50 101 GLY A CA 1
ATOM 794 C C . GLY A 1 101 ? -0.691 0.532 -25.060 1.00 81.50 101 GLY A C 1
ATOM 795 O O . GLY A 1 101 ? -1.184 0.446 -26.177 1.00 81.50 101 GLY A O 1
ATOM 796 N N . SER A 1 102 ? 0.316 -0.256 -24.672 1.00 81.94 102 SER A N 1
ATOM 797 C CA . SER A 1 102 ? 0.866 -1.326 -25.515 1.00 81.94 102 SER A CA 1
ATOM 798 C C . SER A 1 102 ? 0.135 -2.657 -25.297 1.00 81.94 102 SER A C 1
ATOM 800 O O . SER A 1 102 ? -0.569 -2.845 -24.301 1.00 81.94 102 SER A O 1
ATOM 802 N N . THR A 1 103 ? 0.306 -3.602 -26.221 1.00 88.19 103 THR A N 1
ATOM 803 C CA . THR A 1 103 ? -0.145 -4.995 -26.083 1.00 88.19 103 THR A CA 1
ATOM 804 C C . THR A 1 103 ? 0.924 -5.921 -26.654 1.00 88.19 103 THR A C 1
ATOM 806 O O . THR A 1 103 ? 1.472 -5.652 -27.721 1.00 88.19 103 THR A O 1
ATOM 809 N N . TYR A 1 104 ? 1.231 -6.996 -25.932 1.00 89.50 104 TYR A N 1
ATOM 810 C CA . TYR A 1 104 ? 2.252 -7.980 -26.281 1.00 89.50 104 TYR A CA 1
ATOM 811 C C . TYR A 1 104 ? 1.687 -9.394 -26.130 1.00 89.50 104 TYR A C 1
ATOM 813 O O . TYR A 1 104 ? 0.924 -9.657 -25.206 1.00 89.50 104 TYR A O 1
ATOM 821 N N . ALA A 1 105 ? 2.083 -10.326 -27.002 1.00 91.56 105 ALA A N 1
ATOM 822 C CA . ALA A 1 105 ? 1.634 -11.721 -26.912 1.00 91.56 105 ALA A CA 1
ATOM 823 C C . ALA A 1 105 ? 2.027 -12.364 -25.573 1.00 91.56 105 ALA A C 1
ATOM 825 O O . ALA A 1 105 ? 1.200 -12.969 -24.884 1.00 91.56 105 ALA A O 1
ATOM 826 N N . HIS A 1 106 ? 3.285 -12.166 -25.182 1.00 94.38 106 HIS A N 1
ATOM 827 C CA . HIS A 1 106 ? 3.862 -12.728 -23.972 1.00 94.38 106 HIS A CA 1
ATOM 828 C C . HIS A 1 106 ? 4.504 -11.628 -23.130 1.00 94.38 106 HIS A C 1
ATOM 830 O O . HIS A 1 106 ? 5.291 -10.834 -23.645 1.00 94.38 106 HIS A O 1
ATOM 836 N N . VAL A 1 107 ? 4.190 -11.602 -21.836 1.00 93.69 107 VAL A N 1
ATOM 837 C CA . VAL A 1 107 ? 4.762 -10.652 -20.873 1.00 93.69 107 VAL A CA 1
ATOM 838 C C . VAL A 1 107 ? 5.484 -11.414 -19.769 1.00 93.69 107 VAL A C 1
ATOM 840 O O . VAL A 1 107 ? 4.966 -12.392 -19.226 1.00 93.69 107 VAL A O 1
ATOM 843 N N . ILE A 1 108 ? 6.683 -10.948 -19.424 1.00 95.12 108 ILE A N 1
ATOM 844 C CA . ILE A 1 108 ? 7.413 -11.369 -18.229 1.00 95.12 108 ILE A CA 1
ATOM 845 C C . ILE A 1 108 ? 7.475 -10.161 -17.299 1.00 95.12 108 ILE A C 1
ATOM 847 O O . ILE A 1 108 ? 8.152 -9.182 -17.606 1.00 95.12 108 ILE A O 1
ATOM 851 N N . ALA A 1 109 ? 6.754 -10.227 -16.184 1.00 92.81 109 ALA A N 1
ATOM 852 C CA . ALA A 1 109 ? 6.751 -9.192 -15.160 1.00 92.81 109 ALA A CA 1
ATOM 853 C C . ALA A 1 109 ? 7.668 -9.601 -14.004 1.00 92.81 109 ALA A C 1
ATOM 855 O O . ALA A 1 109 ? 7.680 -10.762 -13.589 1.00 92.81 109 ALA A O 1
ATOM 856 N N . VAL A 1 110 ? 8.426 -8.645 -13.472 1.00 92.75 110 VAL A N 1
ATOM 857 C CA . VAL A 1 110 ? 9.270 -8.837 -12.288 1.00 92.75 110 VAL A CA 1
ATOM 858 C C . VAL A 1 110 ? 8.758 -7.908 -11.200 1.00 92.75 110 VAL A C 1
ATOM 860 O O . VAL A 1 110 ? 8.824 -6.689 -11.337 1.00 92.75 110 VAL A O 1
ATOM 863 N N . VAL A 1 111 ? 8.232 -8.491 -10.126 1.00 90.69 111 VAL A N 1
ATOM 864 C CA . VAL A 1 111 ? 7.539 -7.767 -9.060 1.00 90.69 111 VAL A CA 1
ATOM 865 C C . VAL A 1 111 ? 8.194 -8.088 -7.727 1.00 90.69 111 VAL A C 1
ATOM 867 O O . VAL A 1 111 ? 8.257 -9.241 -7.300 1.00 90.69 111 VAL A O 1
ATOM 870 N N . LYS A 1 112 ? 8.661 -7.054 -7.029 1.00 88.44 112 LYS A N 1
ATOM 871 C CA . LYS A 1 112 ? 9.161 -7.209 -5.664 1.00 88.44 112 LYS A CA 1
ATOM 872 C C . LYS A 1 112 ? 7.992 -7.522 -4.735 1.00 88.44 112 LYS A C 1
ATOM 874 O O . LYS A 1 112 ? 7.006 -6.794 -4.739 1.00 88.44 112 LYS A O 1
ATOM 879 N N . GLY A 1 113 ? 8.106 -8.564 -3.925 1.00 84.69 113 GLY A N 1
ATOM 880 C CA . GLY A 1 113 ? 7.053 -9.023 -3.028 1.00 84.69 113 GLY A CA 1
ATOM 881 C C . GLY A 1 113 ? 6.700 -7.997 -1.962 1.00 84.69 113 GLY A C 1
ATOM 882 O O . GLY A 1 113 ? 5.534 -7.898 -1.598 1.00 84.69 113 GLY A O 1
ATOM 883 N N . LYS A 1 114 ? 7.684 -7.193 -1.527 1.00 82.56 114 LYS A N 1
ATOM 884 C CA . LYS A 1 114 ? 7.439 -5.995 -0.723 1.00 82.56 114 LYS A CA 1
ATOM 885 C C . LYS A 1 114 ? 8.117 -4.743 -1.274 1.00 82.56 114 LYS A C 1
ATOM 887 O O . LYS A 1 114 ? 9.347 -4.654 -1.281 1.00 82.56 114 LYS A O 1
ATOM 892 N N . GLY A 1 115 ? 7.346 -3.749 -1.709 1.00 80.88 115 GLY A N 1
ATOM 893 C CA . GLY A 1 115 ? 7.904 -2.507 -2.260 1.00 80.88 115 GLY A CA 1
ATOM 894 C C . GLY A 1 115 ? 6.887 -1.384 -2.402 1.00 80.88 115 GLY A C 1
ATOM 895 O O . GLY A 1 115 ? 5.721 -1.644 -2.627 1.00 80.88 115 GLY A O 1
ATOM 896 N N . ALA A 1 116 ? 7.308 -0.121 -2.314 1.00 80.12 116 ALA A N 1
ATOM 897 C CA . ALA A 1 116 ? 6.386 1.026 -2.342 1.00 80.12 116 ALA A CA 1
ATOM 898 C C . ALA A 1 116 ? 5.520 1.126 -3.618 1.00 80.12 116 ALA A C 1
ATOM 900 O O . ALA A 1 116 ? 4.515 1.829 -3.621 1.00 80.12 116 ALA A O 1
ATOM 901 N N . LEU A 1 117 ? 5.905 0.436 -4.695 1.00 82.75 117 LEU A N 1
ATOM 902 C CA . LEU A 1 117 ? 5.188 0.393 -5.973 1.00 82.75 117 LEU A CA 1
ATOM 903 C C . LEU A 1 117 ? 4.553 -0.987 -6.245 1.00 82.75 117 LEU A C 1
ATOM 905 O O . LEU A 1 117 ? 4.126 -1.252 -7.364 1.00 82.75 117 LEU A O 1
ATOM 909 N N . THR A 1 118 ? 4.528 -1.888 -5.261 1.00 86.56 118 THR A N 1
ATOM 910 C CA . THR A 1 118 ? 3.928 -3.224 -5.387 1.00 86.56 118 THR A CA 1
ATOM 911 C C . THR A 1 118 ? 2.442 -3.142 -5.065 1.00 86.56 118 THR A C 1
ATOM 913 O O . THR A 1 118 ? 1.991 -3.583 -4.015 1.00 86.56 118 THR A O 1
ATOM 916 N N . ASP A 1 119 ? 1.677 -2.567 -5.985 1.00 85.19 119 ASP A N 1
ATOM 917 C CA . ASP A 1 119 ? 0.259 -2.287 -5.791 1.00 85.19 119 ASP A CA 1
ATOM 918 C C . ASP A 1 119 ? -0.630 -2.942 -6.861 1.00 85.19 119 ASP A C 1
ATOM 920 O O . ASP A 1 119 ? -0.160 -3.339 -7.932 1.00 85.19 119 ASP A O 1
ATOM 924 N N . ILE A 1 120 ? -1.930 -3.059 -6.573 1.00 83.94 120 ILE A N 1
ATOM 925 C CA . ILE A 1 120 ? -2.867 -3.739 -7.477 1.00 83.94 120 ILE A CA 1
ATOM 926 C C . ILE A 1 120 ? -3.071 -3.020 -8.812 1.00 83.94 120 ILE A C 1
ATOM 928 O O . ILE A 1 120 ? -3.320 -3.676 -9.822 1.00 83.94 120 ILE A O 1
ATOM 932 N N . ARG A 1 121 ? -2.941 -1.687 -8.867 1.00 83.75 121 ARG A N 1
ATOM 933 C CA . ARG A 1 121 ? -3.099 -0.952 -10.132 1.00 83.75 121 ARG A CA 1
ATOM 934 C C . ARG A 1 121 ? -1.961 -1.293 -11.081 1.00 83.75 121 ARG A C 1
ATOM 936 O O . ARG A 1 121 ? -2.206 -1.537 -12.260 1.00 83.75 121 ARG A O 1
ATOM 943 N N . ARG A 1 122 ? -0.733 -1.365 -10.566 1.00 86.06 122 ARG A N 1
ATOM 944 C CA . ARG A 1 122 ? 0.433 -1.798 -11.345 1.00 86.06 122 ARG A CA 1
ATOM 945 C C . ARG A 1 122 ? 0.349 -3.258 -11.757 1.00 86.06 122 ARG A C 1
ATOM 947 O O . ARG A 1 122 ? 0.588 -3.548 -12.924 1.00 86.06 122 ARG A O 1
ATOM 954 N N . ALA A 1 123 ? -0.092 -4.138 -10.860 1.00 86.50 123 ALA A N 1
ATOM 955 C CA . ALA A 1 123 ? -0.359 -5.534 -11.204 1.00 86.50 123 ALA A CA 1
ATOM 956 C C . ALA A 1 123 ? -1.374 -5.655 -12.356 1.00 86.50 123 ALA A C 1
ATOM 958 O O . ALA A 1 123 ? -1.167 -6.419 -13.299 1.00 86.50 123 ALA A O 1
ATOM 959 N N . GLY A 1 124 ? -2.437 -4.843 -12.320 1.00 85.62 124 GLY A N 1
ATOM 960 C CA . GLY A 1 124 ? -3.428 -4.761 -13.389 1.00 85.62 124 GLY A CA 1
ATOM 961 C C . GLY A 1 124 ? -2.839 -4.267 -14.711 1.00 85.62 124 GLY A C 1
ATOM 962 O O . GLY A 1 124 ? -3.160 -4.816 -15.766 1.00 85.62 124 GLY A O 1
ATOM 963 N N . ILE A 1 125 ? -1.940 -3.277 -14.683 1.00 86.06 125 ILE A N 1
ATOM 964 C CA . ILE A 1 125 ? -1.216 -2.853 -15.889 1.00 86.06 125 ILE A CA 1
ATOM 965 C C . ILE A 1 125 ? -0.419 -4.031 -16.445 1.00 86.06 125 ILE A C 1
ATOM 967 O O . ILE A 1 125 ? -0.648 -4.386 -17.595 1.00 86.06 125 ILE A O 1
ATOM 971 N N . ASP A 1 126 ? 0.440 -4.665 -15.647 1.00 86.44 126 ASP A N 1
ATOM 972 C CA . ASP A 1 126 ? 1.300 -5.764 -16.103 1.00 86.44 126 ASP A CA 1
ATOM 973 C C . ASP A 1 126 ? 0.486 -6.907 -16.727 1.00 86.44 126 ASP A C 1
ATOM 975 O O . ASP A 1 126 ? 0.801 -7.370 -17.827 1.00 86.44 126 ASP A O 1
ATOM 979 N N . GLN A 1 127 ? -0.609 -7.309 -16.072 1.00 86.75 127 GLN A N 1
ATOM 980 C CA . GLN A 1 127 ? -1.481 -8.387 -16.536 1.00 86.75 127 GLN A CA 1
ATOM 981 C C . GLN A 1 127 ? -2.216 -8.041 -17.834 1.00 86.75 127 GLN A C 1
ATOM 983 O O . GLN A 1 127 ? -2.275 -8.865 -18.745 1.00 86.75 127 GLN A O 1
ATOM 988 N N . THR A 1 128 ? -2.744 -6.822 -17.951 1.00 88.50 128 THR A N 1
ATOM 989 C CA . THR A 1 128 ? -3.548 -6.409 -19.116 1.00 88.50 128 THR A CA 1
ATOM 990 C C . THR A 1 128 ? -2.722 -6.125 -20.369 1.00 88.50 128 THR A C 1
ATOM 992 O O . THR A 1 128 ? -3.294 -5.976 -21.448 1.00 88.50 128 THR A O 1
ATOM 995 N N . ARG A 1 129 ? -1.384 -6.066 -20.278 1.00 88.44 129 ARG A N 1
ATOM 996 C CA . ARG A 1 129 ? -0.524 -5.964 -21.472 1.00 88.44 129 ARG A CA 1
ATOM 997 C C . ARG A 1 129 ? -0.326 -7.282 -22.199 1.00 88.44 129 ARG A C 1
ATOM 999 O O . ARG A 1 129 ? 0.044 -7.239 -23.371 1.00 88.44 129 ARG A O 1
ATOM 1006 N N . ALA A 1 130 ? -0.559 -8.416 -21.545 1.00 90.31 130 ALA A N 1
ATOM 1007 C CA . ALA A 1 130 ? -0.424 -9.727 -22.160 1.00 90.31 130 ALA A CA 1
ATOM 1008 C C . ALA A 1 130 ? -1.708 -10.120 -22.899 1.00 90.31 130 ALA A C 1
ATOM 1010 O O . ALA A 1 130 ? -2.766 -10.216 -22.284 1.00 90.31 130 ALA A O 1
ATOM 1011 N N . SER A 1 131 ? -1.622 -10.404 -24.200 1.00 91.44 131 SER A N 1
ATOM 1012 C CA . SER A 1 131 ? -2.770 -10.902 -24.968 1.00 91.44 131 SER A CA 1
ATOM 1013 C C . SER A 1 131 ? -2.912 -12.425 -24.944 1.00 91.44 131 SER A C 1
ATOM 1015 O O . SER A 1 131 ? -3.998 -12.924 -25.222 1.00 91.44 131 SER A O 1
ATOM 1017 N N . GLN A 1 132 ? -1.846 -13.172 -24.634 1.00 93.12 132 GLN A N 1
ATOM 1018 C CA . GLN A 1 132 ? -1.891 -14.640 -24.570 1.00 93.12 132 GLN A CA 1
ATOM 1019 C C . GLN A 1 132 ? -1.388 -15.191 -23.237 1.00 93.12 132 GLN A C 1
ATOM 1021 O O . GLN A 1 132 ? -2.048 -16.031 -22.635 1.00 93.12 132 GLN A O 1
ATOM 1026 N N . HIS A 1 133 ? -0.212 -14.757 -22.774 1.00 94.81 133 HIS A N 1
ATOM 1027 C CA . HIS A 1 133 ? 0.396 -15.332 -21.574 1.00 94.81 133 HIS A CA 1
ATOM 1028 C C . HIS A 1 133 ? 1.211 -14.309 -20.786 1.00 94.81 133 HIS A C 1
ATOM 1030 O O . HIS A 1 133 ? 2.018 -13.569 -21.350 1.00 94.81 133 HIS A O 1
ATOM 1036 N N . ILE A 1 134 ? 1.070 -14.340 -19.462 1.00 94.12 134 ILE A N 1
ATOM 1037 C CA . ILE A 1 134 ? 1.914 -13.593 -18.532 1.00 94.12 134 ILE A CA 1
ATOM 1038 C C . ILE A 1 134 ? 2.623 -14.544 -17.572 1.00 94.12 134 ILE A C 1
ATOM 1040 O O . ILE A 1 134 ? 2.031 -15.493 -17.062 1.00 94.12 134 ILE A O 1
ATOM 1044 N N . ARG A 1 135 ? 3.899 -14.267 -17.297 1.00 95.19 135 ARG A N 1
ATOM 1045 C CA . ARG A 1 135 ? 4.644 -14.883 -16.198 1.00 95.19 135 ARG A CA 1
ATOM 1046 C C . ARG A 1 135 ? 5.123 -13.810 -15.237 1.00 95.19 135 ARG A C 1
ATOM 1048 O O . ARG A 1 135 ? 5.774 -12.861 -15.661 1.00 95.19 135 ARG A O 1
ATOM 1055 N N . ILE A 1 136 ? 4.826 -13.987 -13.956 1.00 93.69 136 ILE A N 1
ATOM 1056 C CA . ILE A 1 136 ? 5.227 -13.059 -12.900 1.00 93.69 136 ILE A CA 1
ATOM 1057 C C . ILE A 1 136 ? 6.316 -13.723 -12.064 1.00 93.69 136 ILE A C 1
ATOM 1059 O O . ILE A 1 136 ? 6.109 -14.805 -11.517 1.00 93.69 136 ILE A O 1
ATOM 1063 N N . TYR A 1 137 ? 7.473 -13.075 -11.978 1.00 94.56 137 TYR A N 1
ATOM 1064 C CA . TYR A 1 137 ? 8.569 -13.458 -11.099 1.00 94.56 137 TYR A CA 1
ATOM 1065 C C . TYR A 1 137 ? 8.582 -12.544 -9.882 1.00 94.56 137 TYR A C 1
ATOM 1067 O O . TYR A 1 137 ? 8.562 -11.322 -10.011 1.00 94.56 137 TYR A O 1
ATOM 1075 N N . THR A 1 138 ? 8.629 -13.144 -8.698 1.00 93.44 138 THR A N 1
ATOM 1076 C CA . THR A 1 138 ? 8.681 -12.424 -7.429 1.00 93.44 138 THR A CA 1
ATOM 1077 C C . THR A 1 138 ? 9.548 -13.178 -6.434 1.00 93.44 138 THR A C 1
ATOM 1079 O O . THR A 1 138 ? 9.612 -14.407 -6.460 1.00 93.44 138 THR A O 1
ATOM 1082 N N . ASP A 1 139 ? 10.226 -12.433 -5.569 1.00 92.00 139 ASP A N 1
ATOM 1083 C CA . ASP A 1 139 ? 11.032 -12.954 -4.466 1.00 92.00 139 ASP A CA 1
ATOM 1084 C C . ASP A 1 139 ? 10.165 -13.539 -3.340 1.00 92.00 139 ASP A C 1
ATOM 1086 O O . ASP A 1 139 ? 10.606 -14.454 -2.648 1.00 92.00 139 ASP A O 1
ATOM 1090 N N . HIS A 1 140 ? 8.923 -13.065 -3.166 1.00 88.69 140 HIS A N 1
ATOM 1091 C CA . HIS A 1 140 ? 8.037 -13.547 -2.106 1.00 88.69 140 HIS A CA 1
ATOM 1092 C C . HIS A 1 140 ? 6.545 -13.542 -2.515 1.00 88.69 140 HIS A C 1
ATOM 1094 O O . HIS A 1 140 ? 5.813 -12.600 -2.194 1.00 88.69 140 HIS A O 1
ATOM 1100 N N . PRO A 1 141 ? 6.023 -14.632 -3.122 1.00 88.81 141 PRO A N 1
ATOM 1101 C CA . PRO A 1 141 ? 4.668 -14.678 -3.692 1.00 88.81 141 PRO A CA 1
ATOM 1102 C C . PRO A 1 141 ? 3.544 -14.313 -2.717 1.00 88.81 141 PRO A C 1
ATOM 1104 O O . PRO A 1 141 ? 2.651 -13.538 -3.047 1.00 88.81 141 PRO A O 1
ATOM 1107 N N . LYS A 1 142 ? 3.605 -14.829 -1.481 1.00 85.19 142 LYS A N 1
ATOM 1108 C CA . LYS A 1 142 ? 2.598 -14.525 -0.451 1.00 85.19 142 LYS A CA 1
ATOM 1109 C C . LYS A 1 142 ? 2.598 -13.048 -0.045 1.00 85.19 142 LYS A C 1
ATOM 1111 O O . LYS A 1 142 ? 1.532 -12.492 0.180 1.00 85.19 142 LYS A O 1
ATOM 1116 N N . ALA A 1 143 ? 3.774 -12.427 0.056 1.00 81.94 143 ALA A N 1
ATOM 1117 C CA . ALA A 1 143 ? 3.896 -11.022 0.432 1.00 81.94 143 ALA A CA 1
ATOM 1118 C C . ALA A 1 143 ? 3.409 -10.118 -0.705 1.00 81.94 143 ALA A C 1
ATOM 1120 O O . ALA A 1 143 ? 2.651 -9.194 -0.444 1.00 81.94 143 ALA A O 1
ATOM 1121 N N . MET A 1 144 ? 3.738 -10.467 -1.956 1.00 88.06 144 MET A N 1
ATOM 1122 C CA . MET A 1 144 ? 3.245 -9.775 -3.149 1.00 88.06 144 MET A CA 1
ATOM 1123 C C . MET A 1 144 ? 1.714 -9.739 -3.183 1.00 88.06 144 MET A C 1
ATOM 1125 O O . MET A 1 144 ? 1.128 -8.669 -3.302 1.00 88.06 144 MET A O 1
ATOM 1129 N N . LEU A 1 145 ? 1.069 -10.903 -3.033 1.00 84.75 145 LEU A N 1
ATOM 1130 C CA . LEU A 1 145 ? -0.393 -11.007 -3.046 1.00 84.75 145 LEU A CA 1
ATOM 1131 C C . LEU A 1 145 ? -1.028 -10.196 -1.918 1.00 84.75 145 LEU A C 1
ATOM 1133 O O . LEU A 1 145 ? -1.959 -9.435 -2.166 1.00 84.75 145 LEU A O 1
ATOM 1137 N N . LYS A 1 146 ? -0.497 -10.317 -0.695 1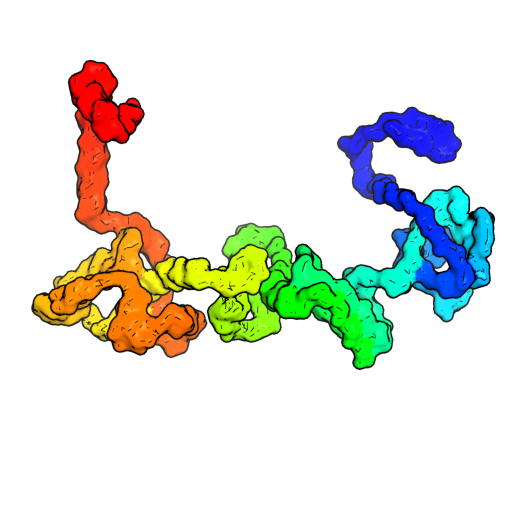.00 78.69 146 LYS A N 1
ATOM 1138 C CA . LYS A 1 146 ? -0.943 -9.492 0.432 1.00 78.69 146 LYS A CA 1
ATOM 1139 C C . LYS A 1 146 ? -0.812 -8.014 0.101 1.00 78.69 146 LYS A C 1
ATOM 1141 O O . LYS A 1 146 ? -1.744 -7.263 0.332 1.00 78.69 146 LYS A O 1
ATOM 1146 N N . GLN A 1 147 ? 0.310 -7.590 -0.467 1.00 81.88 147 GLN A N 1
ATOM 1147 C CA . GLN A 1 147 ? 0.525 -6.182 -0.741 1.00 81.88 147 GLN A CA 1
ATOM 1148 C C . GLN A 1 147 ? -0.374 -5.646 -1.855 1.00 81.88 147 GLN A C 1
ATOM 1150 O O . GLN A 1 147 ? -0.885 -4.541 -1.724 1.00 81.88 147 GLN A O 1
ATOM 1155 N N . TRP A 1 148 ? -0.651 -6.427 -2.897 1.00 84.19 148 TRP A N 1
ATOM 1156 C CA . TRP A 1 148 ? -1.647 -6.044 -3.895 1.00 84.19 148 TRP A CA 1
ATOM 1157 C C . TRP A 1 148 ? -3.026 -5.820 -3.269 1.00 84.19 148 TRP A C 1
ATOM 1159 O O . TRP A 1 148 ? -3.683 -4.838 -3.589 1.00 84.19 148 TRP A O 1
ATOM 1169 N N . ILE A 1 149 ? -3.446 -6.684 -2.346 1.00 75.50 149 ILE A N 1
ATOM 1170 C CA . ILE A 1 149 ? -4.734 -6.539 -1.651 1.00 75.50 149 ILE A CA 1
ATOM 1171 C C . ILE A 1 149 ? -4.713 -5.343 -0.686 1.00 75.50 149 ILE A C 1
ATOM 1173 O O . ILE A 1 149 ? -5.697 -4.618 -0.569 1.00 75.50 149 ILE A O 1
ATOM 1177 N N . ASN A 1 150 ? -3.586 -5.137 -0.006 1.00 69.94 150 ASN A N 1
ATOM 1178 C CA . ASN A 1 150 ? -3.503 -4.277 1.170 1.00 69.94 150 ASN A CA 1
ATOM 1179 C C . ASN A 1 150 ? -3.017 -2.859 0.885 1.00 69.94 150 ASN A C 1
ATOM 1181 O O . ASN A 1 150 ? -3.256 -1.958 1.687 1.00 69.94 150 ASN A O 1
ATOM 1185 N N . GLN A 1 151 ? -2.279 -2.653 -0.202 1.00 74.06 151 GLN A N 1
ATOM 1186 C CA . GLN A 1 151 ? -1.721 -1.349 -0.503 1.00 74.06 151 GLN A CA 1
ATOM 1187 C C . GLN A 1 151 ? -2.806 -0.455 -1.091 1.00 74.06 151 GLN A C 1
ATOM 1189 O O . GLN A 1 151 ? -3.174 -0.585 -2.262 1.00 74.06 151 GLN A O 1
ATOM 1194 N N . ASP A 1 152 ? -3.274 0.496 -0.281 1.00 68.31 152 ASP A N 1
ATOM 1195 C CA . ASP A 1 152 ? -4.164 1.533 -0.775 1.00 68.31 152 ASP A CA 1
ATOM 1196 C C . ASP A 1 152 ? -3.438 2.362 -1.845 1.00 68.31 152 ASP A C 1
ATOM 1198 O O . ASP A 1 152 ? -2.374 2.949 -1.631 1.00 68.31 152 ASP A O 1
ATOM 1202 N N . THR A 1 153 ? -4.015 2.360 -3.041 1.00 70.44 153 THR A N 1
ATOM 1203 C CA . THR A 1 153 ? -3.541 3.136 -4.192 1.00 70.44 153 THR A CA 1
ATOM 1204 C C . THR A 1 153 ? -4.307 4.437 -4.350 1.00 70.44 153 THR A C 1
ATOM 1206 O O . THR A 1 153 ? -4.049 5.195 -5.297 1.00 70.44 153 THR A O 1
ATOM 1209 N N . ASN A 1 154 ? -5.277 4.690 -3.471 1.00 73.50 154 ASN A N 1
ATOM 1210 C CA . ASN A 1 154 ? -6.080 5.882 -3.520 1.00 73.50 154 ASN A CA 1
ATOM 1211 C C . ASN A 1 154 ? -5.210 7.098 -3.202 1.00 73.50 154 ASN A C 1
ATOM 1213 O O . ASN A 1 154 ? -4.523 7.180 -2.185 1.00 73.50 154 ASN A O 1
ATOM 1217 N N . LYS A 1 155 ? -5.216 8.052 -4.128 1.00 76.88 155 LYS A N 1
ATOM 1218 C CA . LYS A 1 155 ? -4.527 9.325 -3.971 1.00 76.88 155 LYS A CA 1
ATOM 1219 C C . LYS A 1 155 ? -5.610 10.356 -3.741 1.00 76.88 155 LYS A C 1
ATOM 1221 O O . LYS A 1 155 ? -6.200 10.823 -4.712 1.00 76.88 155 LYS A O 1
ATOM 1226 N N . ALA A 1 156 ? -5.862 10.662 -2.470 1.00 76.50 156 ALA A N 1
ATOM 1227 C CA . ALA A 1 156 ? -6.848 11.662 -2.092 1.00 76.50 156 ALA A CA 1
ATOM 1228 C C . ALA A 1 156 ? -6.536 12.986 -2.799 1.00 76.50 156 ALA A C 1
ATOM 1230 O O . ALA A 1 156 ? -5.425 13.521 -2.721 1.00 76.50 156 ALA A O 1
ATOM 1231 N N . SER A 1 157 ? -7.521 13.492 -3.526 1.00 82.56 157 SER A N 1
ATOM 1232 C CA . SER A 1 157 ? -7.451 14.800 -4.155 1.00 82.56 157 SER A CA 1
ATOM 1233 C C . SER A 1 157 ? -7.611 15.899 -3.104 1.00 82.56 157 SER A C 1
ATOM 1235 O O . SER A 1 157 ? -8.262 15.720 -2.075 1.00 82.56 157 SER A O 1
ATOM 1237 N N . ALA A 1 158 ? -7.069 17.086 -3.386 1.00 83.75 158 ALA A N 1
ATOM 1238 C CA . ALA A 1 158 ? -7.257 18.245 -2.513 1.00 83.75 158 ALA A CA 1
ATOM 1239 C C . ALA A 1 158 ? -8.747 18.581 -2.295 1.00 83.75 158 ALA A C 1
ATOM 1241 O O . ALA A 1 158 ? -9.113 19.055 -1.224 1.00 83.75 158 ALA A O 1
ATOM 1242 N N . LEU A 1 159 ? -9.606 18.287 -3.280 1.00 81.75 159 LEU A N 1
ATOM 1243 C CA . LEU A 1 159 ? -11.053 18.489 -3.194 1.00 81.75 159 LEU A CA 1
ATOM 1244 C C . LEU A 1 159 ? -11.711 17.555 -2.171 1.00 81.75 159 LEU A C 1
ATOM 1246 O O . LEU A 1 159 ? -12.559 18.001 -1.402 1.00 81.75 159 LEU A O 1
ATOM 1250 N N . GLU A 1 160 ? -11.318 16.281 -2.137 1.00 77.69 160 GLU A N 1
ATOM 1251 C CA . GLU A 1 160 ? -11.836 15.309 -1.164 1.00 77.69 160 GLU A CA 1
ATOM 1252 C C . GLU A 1 160 ? -11.407 15.679 0.257 1.00 77.69 160 GLU A C 1
ATOM 1254 O O . GLU A 1 160 ? -12.240 15.722 1.165 1.00 77.69 160 GLU A O 1
ATOM 1259 N N . THR A 1 161 ? -10.135 16.051 0.424 1.00 77.62 161 THR A N 1
ATOM 1260 C CA . THR A 1 161 ? -9.584 16.472 1.717 1.00 77.62 161 THR A CA 1
ATOM 1261 C C . THR A 1 161 ? -10.228 17.767 2.217 1.00 77.62 161 THR A C 1
ATOM 1263 O O . THR A 1 161 ? -10.575 17.863 3.391 1.00 77.62 161 THR A O 1
ATOM 1266 N N . GLN A 1 162 ? -10.446 18.756 1.341 1.00 82.06 162 GLN A N 1
ATOM 1267 C CA . GLN A 1 162 ? -11.092 20.022 1.710 1.00 82.06 162 GLN A CA 1
ATOM 1268 C C . GLN A 1 162 ? -12.555 19.830 2.129 1.00 82.06 162 GLN A C 1
ATOM 1270 O O . GLN A 1 162 ? -13.041 20.532 3.011 1.00 82.06 162 GLN A O 1
ATOM 1275 N N . GLN A 1 163 ? -13.262 18.878 1.514 1.00 81.62 163 GLN A N 1
ATOM 1276 C CA . GLN A 1 163 ? -14.655 18.565 1.843 1.00 81.62 163 GLN A CA 1
ATOM 1277 C C . GLN A 1 163 ? -14.802 17.691 3.099 1.00 81.62 163 GLN A C 1
ATOM 1279 O O . GLN A 1 163 ? -15.926 17.330 3.444 1.00 81.62 163 GLN A O 1
ATOM 1284 N N . GLY A 1 164 ? -13.700 17.320 3.764 1.00 71.50 164 GLY A N 1
ATOM 1285 C CA . GLY A 1 164 ? -13.720 16.434 4.931 1.00 71.50 164 GLY A CA 1
ATOM 1286 C C . GLY A 1 164 ? -14.251 15.032 4.619 1.00 71.50 164 GLY A C 1
ATOM 1287 O O . GLY A 1 164 ? -14.640 14.305 5.531 1.00 71.50 164 GLY A O 1
ATOM 1288 N N . LYS A 1 165 ? -14.298 14.643 3.339 1.00 67.88 165 LYS A N 1
ATOM 1289 C CA . LYS A 1 165 ? -14.740 13.310 2.940 1.00 67.88 165 LYS A CA 1
ATOM 1290 C C . LYS A 1 165 ? -13.582 12.355 3.151 1.00 67.88 165 LYS A C 1
ATOM 1292 O O . LYS A 1 165 ? -12.553 12.467 2.488 1.00 67.88 165 LYS A O 1
ATOM 1297 N N . THR A 1 166 ? -13.747 11.414 4.073 1.00 60.53 166 THR A N 1
ATOM 1298 C CA . THR A 1 166 ? -12.784 10.329 4.236 1.00 60.53 166 THR A CA 1
ATOM 1299 C C . THR A 1 166 ? -12.735 9.535 2.928 1.00 60.53 166 THR A C 1
ATOM 1301 O O . THR A 1 166 ? -13.791 9.082 2.472 1.00 60.53 166 THR A O 1
ATOM 1304 N N . PRO A 1 167 ? -11.559 9.384 2.290 1.00 59.75 167 PRO A N 1
ATOM 1305 C CA . PRO A 1 167 ? -11.444 8.559 1.099 1.00 59.75 167 PRO A CA 1
ATOM 1306 C C . PRO A 1 167 ? -11.914 7.147 1.440 1.00 59.75 167 PRO A C 1
ATOM 1308 O O . PRO A 1 167 ? -11.475 6.548 2.423 1.00 59.75 167 PRO A O 1
ATOM 1311 N N . VAL A 1 168 ? -12.845 6.630 0.641 1.00 62.78 168 VAL A N 1
ATOM 1312 C CA . VAL A 1 168 ? -13.327 5.262 0.807 1.00 62.78 168 VAL A CA 1
ATOM 1313 C C . VAL A 1 168 ? -12.176 4.337 0.434 1.00 62.78 168 VAL A C 1
ATOM 1315 O O . VAL A 1 168 ? -11.693 4.367 -0.701 1.00 62.78 168 VAL A O 1
ATOM 1318 N N . ILE A 1 169 ? -11.725 3.532 1.393 1.00 62.25 169 ILE A N 1
ATOM 1319 C CA . ILE A 1 169 ? -10.780 2.450 1.127 1.00 62.25 169 ILE A CA 1
ATOM 1320 C C . ILE A 1 169 ? -11.543 1.420 0.294 1.00 62.25 169 ILE A C 1
ATOM 1322 O O . ILE A 1 169 ? -12.377 0.682 0.815 1.00 62.25 169 ILE A O 1
ATOM 1326 N N . MET A 1 170 ? -11.304 1.411 -1.018 1.00 57.56 170 MET A N 1
ATOM 1327 C CA . MET A 1 170 ? -11.862 0.391 -1.900 1.00 57.56 170 MET A CA 1
ATOM 1328 C C . MET A 1 170 ? -11.072 -0.902 -1.723 1.00 57.56 170 MET A C 1
ATOM 1330 O O . MET A 1 170 ? -9.906 -0.989 -2.109 1.00 57.56 170 MET A O 1
ATOM 1334 N N . GLN A 1 171 ? -11.723 -1.914 -1.160 1.00 59.34 171 GLN A N 1
ATOM 1335 C CA . GLN A 1 171 ? -11.230 -3.283 -1.216 1.00 59.34 171 GLN A CA 1
ATOM 1336 C C . GLN A 1 171 ? -11.516 -3.823 -2.619 1.00 59.34 171 GLN A C 1
ATOM 1338 O O . GLN A 1 171 ? -12.663 -3.908 -3.040 1.00 59.34 171 GLN A O 1
ATOM 1343 N N . TYR A 1 172 ? -10.464 -4.134 -3.376 1.00 60.56 172 TYR A N 1
ATOM 1344 C CA . TYR A 1 172 ? -10.607 -4.663 -4.740 1.00 60.56 172 TYR A CA 1
ATOM 1345 C C . TYR A 1 172 ? -10.979 -6.152 -4.754 1.00 60.56 172 TYR A C 1
ATOM 1347 O O . TYR A 1 172 ? -11.481 -6.653 -5.757 1.00 60.56 172 TYR A O 1
ATOM 1355 N N . PHE A 1 173 ? -10.723 -6.859 -3.649 1.00 59.00 173 PHE A N 1
ATOM 1356 C CA . PHE A 1 173 ? -11.027 -8.274 -3.483 1.00 59.00 173 PHE A CA 1
ATOM 1357 C C . PHE A 1 173 ? -11.577 -8.513 -2.083 1.00 59.00 173 PHE A C 1
ATOM 1359 O O . PHE A 1 173 ? -10.998 -8.026 -1.115 1.00 59.00 173 PHE A O 1
ATOM 1366 N N . ASN A 1 174 ? -12.621 -9.340 -2.008 1.00 59.59 174 ASN A N 1
ATOM 1367 C CA . ASN A 1 174 ? -13.278 -9.778 -0.780 1.00 59.59 174 ASN A CA 1
ATOM 1368 C C . ASN A 1 174 ? -13.993 -8.641 -0.025 1.00 59.59 174 ASN A C 1
ATOM 1370 O O . ASN A 1 174 ? -13.408 -8.027 0.855 1.00 59.59 174 ASN A O 1
ATOM 1374 N N . ASP A 1 175 ? -15.277 -8.418 -0.332 1.00 59.81 175 ASP A N 1
ATOM 1375 C CA . ASP A 1 175 ? -16.121 -7.383 0.299 1.00 59.81 175 ASP A CA 1
ATOM 1376 C C . ASP A 1 175 ? -16.359 -7.612 1.809 1.00 59.81 175 ASP A C 1
ATOM 1378 O O . ASP A 1 175 ? -16.864 -6.735 2.509 1.00 59.81 175 ASP A O 1
ATOM 1382 N N . ALA A 1 176 ? -16.018 -8.801 2.320 1.00 64.12 176 ALA A N 1
ATOM 1383 C CA . ALA A 1 176 ? -16.128 -9.175 3.727 1.00 64.12 176 ALA A CA 1
ATOM 1384 C C . ALA A 1 176 ? -14.888 -9.978 4.168 1.00 64.12 176 ALA A C 1
ATOM 1386 O O . ALA A 1 176 ? -14.983 -11.188 4.421 1.00 64.12 176 ALA A O 1
ATOM 1387 N N . PRO A 1 177 ? -13.706 -9.340 4.248 1.00 68.44 177 PRO A N 1
ATOM 1388 C CA . PRO A 1 177 ? -12.473 -10.040 4.553 1.00 68.44 177 PRO A CA 1
ATOM 1389 C C . PRO A 1 177 ? -12.521 -10.631 5.954 1.00 68.44 177 PRO A C 1
ATOM 1391 O O . PRO A 1 177 ? -12.980 -10.002 6.910 1.00 68.44 177 PRO A O 1
ATOM 1394 N N . LEU A 1 178 ? -12.000 -11.852 6.101 1.00 74.44 178 LEU A N 1
ATOM 1395 C CA . LEU A 1 178 ? -11.773 -12.398 7.435 1.00 74.44 178 LEU A CA 1
ATOM 1396 C C . LEU A 1 178 ? -10.814 -11.461 8.190 1.00 74.44 178 LEU A C 1
ATOM 1398 O O . LEU A 1 178 ? -9.923 -10.890 7.564 1.00 74.44 178 LEU A O 1
ATOM 1402 N N . PRO A 1 179 ? -10.872 -11.358 9.531 1.00 77.56 179 PRO A N 1
ATOM 1403 C CA . PRO A 1 179 ? -9.950 -10.485 10.264 1.00 77.56 179 PRO A CA 1
ATOM 1404 C C . PRO A 1 179 ? -8.467 -10.747 9.960 1.00 77.56 179 PRO A C 1
ATOM 1406 O O . PRO A 1 179 ? -7.665 -9.828 9.886 1.00 77.56 179 PRO A O 1
ATOM 1409 N N . LYS A 1 180 ? -8.098 -12.006 9.692 1.00 76.44 180 LYS A N 1
ATOM 1410 C CA . LYS A 1 180 ? -6.729 -12.380 9.297 1.00 76.44 180 LYS A CA 1
ATOM 1411 C C . LYS A 1 180 ? -6.315 -11.866 7.919 1.00 76.44 180 LYS A C 1
ATOM 1413 O O . LYS A 1 180 ? -5.126 -11.810 7.630 1.00 76.44 180 LYS A O 1
ATOM 1418 N N . GLU A 1 181 ? -7.275 -11.539 7.071 1.00 70.38 181 GLU A N 1
ATOM 1419 C CA . GLU A 1 181 ? -7.084 -11.046 5.708 1.00 70.38 181 GLU A CA 1
ATOM 1420 C C . GLU A 1 181 ? -7.232 -9.528 5.639 1.00 70.38 181 GLU A C 1
ATOM 1422 O O . GLU A 1 181 ? -6.714 -8.927 4.708 1.00 70.38 181 GLU A O 1
ATOM 1427 N N . ASN A 1 182 ? -7.894 -8.912 6.625 1.00 73.19 182 ASN A N 1
ATOM 1428 C CA . ASN A 1 182 ? -8.140 -7.480 6.648 1.00 73.19 182 ASN A CA 1
ATOM 1429 C C . ASN A 1 182 ? -6.839 -6.699 6.945 1.00 73.19 182 ASN A C 1
ATOM 1431 O O . ASN A 1 182 ? -6.309 -6.812 8.056 1.00 73.19 182 ASN A O 1
ATOM 1435 N N . PRO A 1 183 ? -6.351 -5.868 6.001 1.00 70.38 183 PRO A N 1
ATOM 1436 C CA . PRO A 1 183 ? -5.115 -5.102 6.163 1.00 70.38 183 PRO A CA 1
ATOM 1437 C C . PRO A 1 183 ? -5.085 -4.195 7.391 1.00 70.38 183 PRO A C 1
ATOM 1439 O O . PRO A 1 183 ? -4.013 -3.918 7.921 1.00 70.38 183 PRO A O 1
ATOM 1442 N N . LYS A 1 184 ? -6.252 -3.738 7.861 1.00 74.75 184 LYS A N 1
ATOM 1443 C CA . LYS A 1 184 ? -6.366 -2.888 9.051 1.00 74.75 184 LYS A CA 1
ATOM 1444 C C . LYS A 1 184 ? -5.815 -3.556 10.312 1.00 74.75 184 LYS A C 1
ATOM 1446 O O . LYS A 1 184 ? -5.418 -2.860 11.237 1.00 74.75 184 LYS A O 1
ATOM 1451 N N . TYR A 1 185 ? -5.812 -4.887 10.353 1.00 82.56 185 TYR A N 1
ATOM 1452 C CA . TYR A 1 185 ? -5.386 -5.673 11.509 1.00 82.56 185 TYR A CA 1
ATOM 1453 C C . TYR A 1 185 ? -4.006 -6.299 11.305 1.00 82.56 185 TYR A C 1
ATOM 1455 O O . TYR A 1 185 ? -3.687 -7.289 11.962 1.00 82.56 185 TYR A O 1
ATOM 1463 N N . HIS A 1 186 ? -3.211 -5.806 10.352 1.00 77.38 186 HIS A N 1
ATOM 1464 C CA . HIS A 1 186 ? -1.874 -6.332 10.082 1.00 77.38 186 HIS A CA 1
ATOM 1465 C C . HIS A 1 186 ? -0.777 -5.459 10.695 1.00 77.38 186 HIS A C 1
ATOM 1467 O O . HIS A 1 186 ? -0.901 -4.240 10.770 1.00 77.38 186 HIS A O 1
ATOM 1473 N N . ASP A 1 187 ? 0.317 -6.096 11.107 1.00 77.81 187 ASP A N 1
ATOM 1474 C CA . ASP A 1 187 ? 1.525 -5.431 11.583 1.00 77.81 187 ASP A CA 1
ATOM 1475 C C . ASP A 1 187 ? 2.344 -4.821 10.426 1.00 77.81 187 ASP A C 1
ATOM 1477 O O . ASP A 1 187 ? 2.022 -4.947 9.239 1.00 77.81 187 ASP A O 1
ATOM 1481 N N . ILE A 1 188 ? 3.482 -4.203 10.762 1.00 70.00 188 ILE A N 1
ATOM 1482 C CA . ILE A 1 188 ? 4.411 -3.629 9.776 1.00 70.00 188 ILE A CA 1
ATOM 1483 C C . ILE A 1 188 ? 4.929 -4.654 8.751 1.00 70.00 188 ILE A C 1
ATOM 1485 O O . ILE A 1 188 ? 5.442 -4.262 7.699 1.00 70.00 188 ILE A O 1
ATOM 1489 N N . ASN A 1 189 ? 4.820 -5.954 9.033 1.00 69.94 189 ASN A N 1
ATOM 1490 C CA . ASN A 1 189 ? 5.251 -7.054 8.179 1.00 69.94 189 ASN A CA 1
ATOM 1491 C C . ASN A 1 189 ? 4.113 -7.624 7.318 1.00 69.94 189 ASN A C 1
ATOM 1493 O O . ASN A 1 189 ? 4.389 -8.400 6.402 1.00 69.94 189 ASN A O 1
ATOM 1497 N N . GLY A 1 190 ? 2.867 -7.191 7.529 1.00 66.50 190 GLY A N 1
ATOM 1498 C CA . GLY A 1 190 ? 1.694 -7.732 6.843 1.00 66.50 190 GLY A CA 1
ATOM 1499 C C . GLY A 1 190 ? 1.203 -9.049 7.454 1.00 66.50 190 GLY A C 1
ATOM 1500 O O . GLY A 1 190 ? 0.602 -9.874 6.755 1.00 66.50 190 GLY A O 1
ATOM 1501 N N . GLU A 1 191 ? 1.523 -9.312 8.720 1.00 78.62 191 GLU A N 1
ATOM 1502 C CA . GLU A 1 191 ? 1.003 -10.436 9.496 1.00 78.62 191 GLU A CA 1
ATOM 1503 C C . GLU A 1 191 ? -0.120 -9.984 10.423 1.00 78.62 191 GLU A C 1
ATOM 1505 O O . GLU A 1 191 ? -0.156 -8.840 10.850 1.00 78.62 191 GLU A O 1
ATOM 1510 N N . PHE A 1 192 ? -1.063 -10.877 10.726 1.00 84.81 192 PHE A N 1
ATOM 1511 C CA . PHE A 1 192 ? -2.201 -10.538 11.577 1.00 84.81 192 PHE A CA 1
ATOM 1512 C C . PHE A 1 192 ? -1.754 -10.210 13.007 1.00 84.81 192 PHE A C 1
ATOM 1514 O O . PHE A 1 192 ? -1.208 -11.072 13.698 1.00 84.81 192 PHE A O 1
ATOM 1521 N N . ASP A 1 193 ? -2.064 -8.998 13.459 1.00 87.06 193 ASP A N 1
ATOM 1522 C CA . ASP A 1 193 ? -1.825 -8.525 14.814 1.00 87.06 193 ASP A CA 1
ATOM 1523 C C . ASP A 1 193 ? -3.111 -8.600 15.648 1.00 87.06 193 ASP A C 1
ATOM 1525 O O . ASP A 1 193 ? -4.055 -7.816 15.505 1.00 87.06 193 ASP A O 1
ATOM 1529 N N . ALA A 1 194 ? -3.125 -9.555 16.579 1.00 87.88 194 ALA A N 1
ATOM 1530 C CA . ALA A 1 194 ? -4.237 -9.753 17.496 1.00 87.88 194 ALA A CA 1
ATOM 1531 C C . ALA A 1 194 ? -4.462 -8.560 18.442 1.00 87.88 194 ALA A C 1
ATOM 1533 O O . ALA A 1 194 ? -5.595 -8.353 18.880 1.00 87.88 194 ALA A O 1
ATOM 1534 N N . ARG A 1 195 ? -3.419 -7.778 18.765 1.00 88.50 195 ARG A N 1
ATOM 1535 C CA . ARG A 1 195 ? -3.537 -6.608 19.649 1.00 88.50 195 ARG A CA 1
ATOM 1536 C C . ARG A 1 195 ? -4.303 -5.500 18.949 1.00 88.50 195 ARG A C 1
ATOM 1538 O O . ARG A 1 195 ? -5.363 -5.123 19.446 1.00 88.50 195 ARG A O 1
ATOM 1545 N N . CYS A 1 196 ? -3.842 -5.106 17.762 1.00 86.50 196 CYS A N 1
ATOM 1546 C CA . CYS A 1 196 ? -4.511 -4.125 16.909 1.00 86.50 196 CYS A CA 1
ATOM 1547 C C . CYS A 1 196 ? -5.978 -4.506 16.647 1.00 86.50 196 CYS A C 1
ATOM 1549 O O . CYS A 1 196 ? -6.884 -3.687 16.804 1.00 86.50 196 CYS A O 1
ATOM 1551 N N . PHE A 1 197 ? -6.238 -5.784 16.344 1.00 89.06 197 PHE A N 1
ATOM 1552 C CA . PHE A 1 197 ? -7.603 -6.282 16.184 1.00 89.06 197 PHE A CA 1
ATOM 1553 C C . PHE A 1 197 ? -8.446 -6.110 17.459 1.00 89.06 197 PHE A C 1
ATOM 1555 O O . PHE A 1 197 ? -9.570 -5.614 17.403 1.00 89.06 197 PHE A O 1
ATOM 1562 N N . SER A 1 198 ? -7.911 -6.492 18.622 1.00 87.62 198 SER A N 1
ATOM 1563 C CA . SER A 1 198 ? -8.638 -6.391 19.892 1.00 87.62 198 SER A CA 1
ATOM 1564 C C . SER A 1 198 ? -8.930 -4.945 20.307 1.00 87.62 198 SER A C 1
ATOM 1566 O O . SER A 1 198 ? -10.008 -4.671 20.834 1.00 87.62 198 SER A O 1
ATOM 1568 N N . GLU A 1 199 ? -7.999 -4.025 20.051 1.00 89.00 199 GLU A N 1
ATOM 1569 C CA . GLU A 1 199 ? -8.152 -2.592 20.313 1.00 89.00 199 GLU A CA 1
ATOM 1570 C C . GLU A 1 199 ? -9.238 -2.001 19.421 1.00 89.00 199 GLU A C 1
ATOM 1572 O O . GLU A 1 199 ? -10.156 -1.354 19.921 1.00 89.00 199 GLU A O 1
ATOM 1577 N N . HIS A 1 200 ? -9.226 -2.338 18.130 1.00 88.88 200 HIS A N 1
ATOM 1578 C CA . HIS A 1 200 ? -10.248 -1.867 17.206 1.00 88.88 200 HIS A CA 1
ATOM 1579 C C . HIS A 1 200 ? -11.670 -2.253 17.643 1.00 88.88 200 HIS A C 1
ATOM 1581 O O . HIS A 1 200 ? -12.584 -1.423 17.604 1.00 88.88 200 HIS A O 1
ATOM 1587 N N . ILE A 1 201 ? -11.863 -3.498 18.092 1.00 89.69 201 ILE A N 1
ATOM 1588 C CA . ILE A 1 201 ? -13.160 -3.958 18.605 1.00 89.69 201 ILE A CA 1
ATOM 1589 C C . ILE A 1 201 ? -13.547 -3.190 19.871 1.00 89.69 201 ILE A C 1
ATOM 1591 O O . ILE A 1 201 ? -14.692 -2.756 19.985 1.00 89.69 201 ILE A O 1
ATOM 1595 N N . LYS A 1 202 ? -12.606 -2.969 20.796 1.00 87.44 202 LYS A N 1
ATOM 1596 C CA . LYS A 1 202 ? -12.860 -2.210 22.031 1.00 87.44 202 LYS A CA 1
ATOM 1597 C C . LYS A 1 202 ? -13.241 -0.755 21.774 1.00 87.44 202 LYS A C 1
ATOM 1599 O O . LYS A 1 202 ? -14.061 -0.233 22.513 1.00 87.44 202 LYS A O 1
ATOM 1604 N N . GLU A 1 203 ? -12.694 -0.121 20.743 1.00 88.06 203 GLU A N 1
ATOM 1605 C CA . GLU A 1 203 ? -13.032 1.263 20.384 1.00 88.06 203 GLU A CA 1
ATOM 1606 C C . GLU A 1 203 ? -14.352 1.373 19.614 1.00 88.06 203 GLU A C 1
ATOM 1608 O O . GLU A 1 203 ? -15.091 2.347 19.751 1.00 88.06 203 GLU A O 1
ATOM 1613 N N . THR A 1 204 ? -14.668 0.377 18.787 1.00 90.00 204 THR A N 1
ATOM 1614 C CA . THR A 1 204 ? -15.797 0.472 17.848 1.00 90.00 204 THR A CA 1
ATOM 1615 C C . THR A 1 204 ? -17.097 -0.031 18.452 1.00 90.00 204 THR A C 1
ATOM 1617 O O . THR A 1 204 ? -18.153 0.558 18.229 1.00 90.00 204 THR A O 1
ATOM 1620 N N . LEU A 1 205 ? -17.039 -1.095 19.251 1.00 90.88 205 LEU A N 1
ATOM 1621 C CA . LEU A 1 205 ? -18.220 -1.708 19.855 1.00 90.88 205 LEU A CA 1
ATOM 1622 C C . LEU A 1 205 ? -19.006 -0.747 20.782 1.00 90.88 205 LEU A C 1
ATOM 1624 O O . LEU A 1 205 ? -20.235 -0.729 20.689 1.00 90.88 205 LEU A O 1
ATOM 1628 N N . PRO A 1 206 ? -18.373 0.121 21.605 1.00 92.31 206 PRO A N 1
ATOM 1629 C CA . PRO A 1 206 ? -19.080 1.098 22.446 1.00 92.31 206 PRO A CA 1
ATOM 1630 C C . PRO A 1 206 ? -19.933 2.125 21.685 1.00 92.31 206 PRO A C 1
ATOM 1632 O O . PRO A 1 206 ? -20.824 2.755 22.272 1.00 92.31 206 PRO A O 1
ATOM 1635 N N . LYS A 1 207 ? -19.720 2.290 20.377 1.00 93.06 207 LYS A N 1
ATOM 1636 C CA . LYS A 1 207 ? -20.563 3.147 19.531 1.00 93.06 207 LYS A CA 1
ATOM 1637 C C . LYS A 1 207 ? -21.989 2.608 19.389 1.00 93.06 207 LYS A C 1
ATOM 1639 O O . LYS A 1 207 ? -22.919 3.381 19.180 1.00 93.06 207 LYS A O 1
ATOM 1644 N N . PHE A 1 208 ? -22.168 1.304 19.594 1.00 92.62 208 PHE A N 1
ATOM 1645 C CA . PHE A 1 208 ? -23.442 0.588 19.512 1.00 92.62 208 PHE A CA 1
ATOM 1646 C C . PHE A 1 208 ? -24.015 0.228 20.892 1.00 92.62 208 PHE A C 1
ATOM 1648 O O . PHE A 1 208 ? -24.870 -0.645 20.987 1.00 92.62 208 PHE A O 1
ATOM 1655 N N . THR A 1 209 ? -23.538 0.862 21.973 1.00 92.69 209 THR A N 1
ATOM 1656 C CA . THR A 1 209 ? -23.864 0.474 23.361 1.00 92.69 209 THR A CA 1
ATOM 1657 C C . THR A 1 209 ? -25.361 0.274 23.599 1.00 92.69 209 THR A C 1
ATOM 1659 O O . THR A 1 209 ? -25.756 -0.769 24.107 1.00 92.69 209 THR A O 1
ATOM 1662 N N . GLU A 1 210 ? -26.202 1.240 23.233 1.00 92.88 210 GLU A N 1
ATOM 1663 C CA . GLU A 1 210 ? -27.638 1.197 23.517 1.00 92.88 210 GLU A CA 1
ATOM 1664 C C . GLU A 1 210 ? -28.359 0.125 22.697 1.00 92.88 210 GLU A C 1
ATOM 1666 O O . GLU A 1 210 ? -29.168 -0.625 23.242 1.00 92.88 210 GLU A O 1
ATOM 1671 N N . SER A 1 211 ? -28.062 0.033 21.397 1.00 91.81 211 SER A N 1
ATOM 1672 C CA . SER A 1 211 ? -28.700 -0.945 20.512 1.00 91.81 211 SER A CA 1
ATOM 1673 C C . SER A 1 211 ? -28.289 -2.373 20.869 1.00 91.81 211 SER A C 1
ATOM 1675 O O . SER A 1 211 ? -29.154 -3.242 20.966 1.00 91.81 211 SER A O 1
ATOM 1677 N N . LEU A 1 212 ? -27.007 -2.600 21.176 1.00 90.56 212 LEU A N 1
ATOM 1678 C CA . LEU A 1 212 ? -26.500 -3.885 21.667 1.00 90.56 212 LEU A CA 1
ATOM 1679 C C . LEU A 1 212 ? -27.094 -4.268 23.020 1.00 90.56 212 LEU A C 1
ATOM 1681 O O . LEU A 1 212 ? -27.508 -5.408 23.205 1.00 90.56 212 LEU A O 1
ATOM 1685 N N . ALA A 1 213 ? -27.154 -3.328 23.964 1.00 90.56 213 ALA A N 1
ATOM 1686 C CA . ALA A 1 213 ? -27.728 -3.570 25.281 1.00 90.56 213 ALA A CA 1
ATOM 1687 C C . ALA A 1 213 ? -29.190 -4.022 25.182 1.00 90.56 213 ALA A C 1
ATOM 1689 O O . ALA A 1 213 ? -29.573 -5.005 25.810 1.00 90.56 213 ALA A O 1
ATOM 1690 N N . ILE A 1 214 ? -29.990 -3.342 24.353 1.00 91.25 214 ILE A N 1
ATOM 1691 C CA . ILE A 1 214 ? -31.393 -3.704 24.117 1.00 91.25 214 ILE A CA 1
ATOM 1692 C C . ILE A 1 214 ? -31.504 -5.058 23.410 1.00 91.25 214 ILE A C 1
ATOM 1694 O O . ILE A 1 214 ? -32.369 -5.858 23.757 1.00 91.25 214 ILE A O 1
ATOM 1698 N N . HIS A 1 215 ? -30.633 -5.331 22.436 1.00 88.81 215 HIS A N 1
ATOM 1699 C CA . HIS A 1 215 ? -30.630 -6.607 21.723 1.00 88.81 215 HIS A CA 1
ATOM 1700 C C . HIS A 1 215 ? -30.346 -7.789 22.662 1.00 88.81 215 HIS A C 1
ATOM 1702 O O . HIS A 1 215 ? -31.062 -8.784 22.628 1.00 88.81 215 HIS A O 1
ATOM 1708 N N . LEU A 1 216 ? -29.345 -7.652 23.538 1.00 88.00 216 LEU A N 1
ATOM 1709 C CA . LEU A 1 216 ? -28.880 -8.729 24.417 1.00 88.00 216 LEU A CA 1
ATOM 1710 C C . LEU A 1 216 ? -29.721 -8.895 25.686 1.00 88.00 216 LEU A C 1
ATOM 1712 O O . LEU A 1 216 ? -29.904 -10.012 26.165 1.00 88.00 216 LEU A O 1
ATOM 1716 N N . LEU A 1 217 ? -30.185 -7.789 26.272 1.00 89.44 217 LEU A N 1
ATOM 1717 C CA . LEU A 1 217 ? -30.834 -7.775 27.589 1.00 89.44 217 LEU A CA 1
ATOM 1718 C C . LEU A 1 217 ? -32.328 -7.421 27.523 1.00 89.44 217 LEU A C 1
ATOM 1720 O O . LEU A 1 217 ? -33.017 -7.458 28.543 1.00 89.44 217 LEU A O 1
ATOM 1724 N N . GLY A 1 218 ? -32.851 -7.097 26.340 1.00 89.25 218 GLY A N 1
ATOM 1725 C CA . GLY A 1 218 ? -34.259 -6.784 26.119 1.00 89.25 218 GLY A CA 1
ATOM 1726 C C . GLY A 1 218 ? -34.626 -5.348 26.495 1.00 89.25 218 GLY A C 1
ATOM 1727 O O . GLY A 1 218 ? -33.935 -4.387 26.166 1.00 89.25 218 GLY A O 1
ATOM 1728 N N . THR A 1 219 ? -35.771 -5.160 27.151 1.00 89.56 219 THR A N 1
ATOM 1729 C CA . THR A 1 219 ? -36.269 -3.816 27.474 1.00 89.56 219 THR A CA 1
ATOM 1730 C C . THR A 1 219 ? -35.665 -3.283 28.777 1.00 89.56 219 THR A C 1
ATOM 1732 O O . THR A 1 219 ? -35.787 -3.951 29.808 1.00 89.56 219 THR A O 1
ATOM 1735 N N . PRO A 1 220 ? -35.093 -2.065 28.787 1.00 92.69 220 PRO A N 1
ATOM 1736 C CA . PRO A 1 220 ? -34.523 -1.474 29.992 1.00 92.69 220 PRO A CA 1
ATOM 1737 C C . PRO A 1 220 ? -35.598 -1.127 31.023 1.00 92.69 220 PRO A C 1
ATOM 1739 O O . PRO A 1 220 ? -36.709 -0.691 30.699 1.00 92.69 220 PRO A O 1
ATOM 1742 N N . ASN A 1 221 ? -35.222 -1.231 32.291 1.00 91.44 221 ASN A N 1
ATOM 1743 C CA . ASN A 1 221 ? -36.015 -0.773 33.412 1.00 91.44 221 ASN A CA 1
ATOM 1744 C C . ASN A 1 221 ? -35.930 0.756 33.528 1.00 91.44 221 ASN A C 1
ATOM 1746 O O . ASN A 1 221 ? -34.975 1.322 34.070 1.00 91.44 221 ASN A O 1
ATOM 1750 N N . LYS A 1 222 ? -36.958 1.436 33.015 1.00 87.31 222 LYS A N 1
ATOM 1751 C CA . LYS A 1 222 ? -37.018 2.903 32.945 1.00 87.31 222 LYS A CA 1
ATOM 1752 C C . LYS A 1 222 ? -37.004 3.599 34.307 1.00 87.31 222 LYS A C 1
ATOM 1754 O O . LYS A 1 222 ? -36.604 4.753 34.359 1.00 87.31 222 LYS A O 1
ATOM 1759 N N . SER A 1 223 ? -37.442 2.944 35.386 1.00 87.25 223 SER A N 1
ATOM 1760 C CA . SER A 1 223 ? -37.482 3.579 36.713 1.00 87.25 223 SER A CA 1
ATOM 1761 C C . SER A 1 223 ? -36.116 3.616 37.399 1.00 87.25 223 SER A C 1
ATOM 1763 O O . SER A 1 223 ? -35.884 4.491 38.228 1.00 87.25 223 SER A O 1
ATOM 1765 N N . GLN A 1 224 ? -35.217 2.691 37.048 1.00 86.88 224 GLN A N 1
ATOM 1766 C CA . GLN A 1 224 ? -33.859 2.615 37.600 1.00 86.88 224 GLN A CA 1
ATOM 1767 C C . GLN A 1 224 ? -32.789 3.165 36.645 1.00 86.88 224 GLN A C 1
ATOM 1769 O O . GLN A 1 224 ? -31.692 3.512 37.077 1.00 86.88 224 GLN A O 1
ATOM 1774 N N . SER A 1 225 ? -33.107 3.266 35.353 1.00 90.44 225 SER A N 1
ATOM 1775 C CA . SER A 1 225 ? -32.223 3.865 34.351 1.00 90.44 225 SER A CA 1
ATOM 1776 C C . SER A 1 225 ? -32.170 5.389 34.487 1.00 90.44 225 SER A C 1
ATOM 1778 O O . SER A 1 225 ? -33.155 6.036 34.840 1.00 90.44 225 SER A O 1
ATOM 1780 N N . ASN A 1 226 ? -31.025 5.981 34.162 1.00 89.56 226 ASN A N 1
ATOM 1781 C CA . ASN A 1 226 ? -30.818 7.428 34.153 1.00 89.56 226 ASN A CA 1
ATOM 1782 C C . ASN A 1 226 ? -29.952 7.852 32.949 1.00 89.56 226 ASN A C 1
ATOM 1784 O O . ASN A 1 226 ? -29.647 7.052 32.069 1.00 89.56 226 ASN A O 1
ATOM 1788 N N . LYS A 1 227 ? -29.551 9.130 32.896 1.00 87.44 227 LYS A N 1
ATOM 1789 C CA . LYS A 1 227 ? -28.750 9.688 31.788 1.00 87.44 227 LYS A CA 1
ATOM 1790 C C . LYS A 1 227 ? -27.352 9.059 31.632 1.00 87.44 227 LYS A C 1
ATOM 1792 O O . LYS A 1 227 ? -26.756 9.169 30.569 1.00 87.44 227 LYS A O 1
ATOM 1797 N N . HIS A 1 228 ? -26.821 8.445 32.687 1.00 89.06 228 HIS A N 1
ATOM 1798 C CA . HIS A 1 228 ? -25.479 7.865 32.746 1.00 89.06 228 HIS A CA 1
ATOM 1799 C C . HIS A 1 228 ? -25.479 6.336 32.738 1.00 89.06 228 HIS A C 1
ATOM 1801 O O . HIS A 1 228 ? -24.475 5.751 32.339 1.00 89.06 228 HIS A O 1
ATOM 1807 N N . THR A 1 229 ? -26.561 5.690 33.177 1.00 91.44 229 THR A N 1
ATOM 1808 C CA . THR A 1 229 ? -26.654 4.229 33.274 1.00 91.44 229 THR A CA 1
ATOM 1809 C C . THR A 1 229 ? -27.985 3.696 32.758 1.00 91.44 229 THR A C 1
ATOM 1811 O O . THR A 1 229 ? -29.056 4.229 33.050 1.00 91.44 229 THR A O 1
ATOM 1814 N N . MET A 1 230 ? -27.912 2.595 32.018 1.00 93.19 230 MET A N 1
ATOM 1815 C CA . MET A 1 230 ? -29.050 1.816 31.547 1.00 93.19 230 MET A CA 1
ATOM 1816 C C . MET A 1 230 ? -29.149 0.541 32.377 1.00 93.19 230 MET A C 1
ATOM 1818 O O . MET A 1 230 ? -28.179 -0.205 32.465 1.00 93.19 230 MET A O 1
ATOM 1822 N N . VAL A 1 231 ? -30.296 0.297 33.003 1.00 93.56 231 VAL A N 1
ATOM 1823 C CA . VAL A 1 231 ? -30.476 -0.827 33.932 1.00 93.56 231 VAL A CA 1
ATOM 1824 C C . VAL A 1 231 ? -31.482 -1.814 33.360 1.00 93.56 231 VAL A C 1
ATOM 1826 O O . VAL A 1 231 ? -32.548 -1.413 32.899 1.00 93.56 231 VAL A O 1
ATOM 1829 N N . PHE A 1 232 ? -31.163 -3.101 33.422 1.00 92.69 232 PHE A N 1
ATOM 1830 C CA . PHE A 1 232 ? -32.015 -4.212 32.998 1.00 92.69 232 PHE A CA 1
ATOM 1831 C C . PHE A 1 232 ? -32.328 -5.108 34.197 1.00 92.69 232 PHE A C 1
ATOM 1833 O O . PHE A 1 232 ? -31.508 -5.217 35.105 1.00 92.69 232 PHE A O 1
ATOM 1840 N N . GLY A 1 233 ? -33.505 -5.740 34.207 1.00 88.19 233 GLY A N 1
ATOM 1841 C CA . GLY A 1 233 ? -33.966 -6.586 35.316 1.00 88.19 233 GLY A CA 1
ATOM 1842 C C . GLY A 1 233 ? -34.849 -5.869 36.348 1.00 88.19 233 GLY A C 1
ATOM 1843 O O . GLY A 1 233 ? -35.258 -4.715 36.167 1.00 88.19 233 GLY A O 1
ATOM 1844 N N . GLN A 1 234 ? -35.199 -6.580 37.424 1.00 81.38 234 GLN A N 1
ATOM 1845 C CA . GLN A 1 234 ? -36.111 -6.107 38.471 1.00 81.38 234 GLN A CA 1
ATOM 1846 C C . GLN A 1 234 ? -35.537 -6.342 39.874 1.00 81.38 234 GLN A C 1
ATOM 1848 O O . GLN A 1 234 ? -34.856 -7.327 40.146 1.00 81.38 234 GLN A O 1
ATOM 1853 N N . GLY A 1 235 ? -35.857 -5.439 40.804 1.00 77.69 235 GLY A N 1
ATOM 1854 C CA . GLY A 1 235 ? -35.451 -5.578 42.203 1.00 77.69 235 GLY A CA 1
ATOM 1855 C C . GLY A 1 235 ? -33.934 -5.490 42.382 1.00 77.69 235 GLY A C 1
ATOM 1856 O O . GLY A 1 235 ? -33.345 -4.460 42.065 1.00 77.69 235 GLY A O 1
ATOM 1857 N N . ARG A 1 236 ? -33.328 -6.548 42.940 1.00 74.12 236 ARG A N 1
ATOM 1858 C CA . ARG A 1 236 ? -31.871 -6.668 43.155 1.00 74.12 236 ARG A CA 1
ATOM 1859 C C . ARG A 1 236 ? -31.158 -7.435 42.038 1.00 74.12 236 ARG A C 1
ATOM 1861 O O . ARG A 1 236 ? -29.933 -7.449 42.013 1.00 74.12 236 ARG A O 1
ATOM 1868 N N . GLU A 1 237 ? -31.910 -8.058 41.135 1.00 85.12 237 GLU A N 1
ATOM 1869 C CA . GLU A 1 237 ? -31.373 -8.835 40.022 1.00 85.12 237 GLU A CA 1
ATOM 1870 C C . GLU A 1 237 ? -31.244 -7.939 38.798 1.00 85.12 237 GLU A C 1
ATOM 1872 O O . GLU A 1 237 ? -32.118 -7.908 37.927 1.00 85.12 237 GLU A O 1
ATOM 1877 N N . THR A 1 238 ? -30.187 -7.129 38.787 1.00 89.19 238 THR A N 1
ATOM 1878 C CA . THR A 1 238 ? -30.012 -6.097 37.769 1.00 89.19 238 THR A CA 1
ATOM 1879 C C . THR A 1 238 ? -28.681 -6.195 37.048 1.00 89.19 238 THR A C 1
ATOM 1881 O O . THR A 1 238 ? -27.644 -6.478 37.645 1.00 89.19 238 THR A O 1
ATOM 1884 N N . THR A 1 239 ? -28.712 -5.906 35.751 1.00 91.81 239 THR A N 1
ATOM 1885 C CA . THR A 1 239 ? -27.517 -5.673 34.940 1.00 91.81 239 THR A CA 1
ATOM 1886 C C . THR A 1 239 ? -27.488 -4.202 34.557 1.00 91.81 239 THR A C 1
ATOM 1888 O O . THR A 1 239 ? -28.425 -3.689 33.944 1.00 91.81 239 THR A O 1
ATOM 1891 N N . GLU A 1 240 ? -26.425 -3.510 34.937 1.00 93.06 240 GLU A N 1
ATOM 1892 C CA . GLU A 1 240 ? -26.230 -2.088 34.680 1.00 93.06 240 GLU A CA 1
ATOM 1893 C C . GLU A 1 240 ? -25.222 -1.906 33.550 1.00 93.06 240 GLU A C 1
ATOM 1895 O O . GLU A 1 240 ? -24.178 -2.552 33.542 1.00 93.06 240 GLU A O 1
ATOM 1900 N N . ILE A 1 241 ? -25.518 -1.015 32.607 1.00 93.75 241 ILE A N 1
ATOM 1901 C CA . ILE A 1 241 ? -24.636 -0.646 31.499 1.00 93.75 241 ILE A CA 1
ATOM 1902 C C . ILE A 1 241 ? -24.365 0.850 31.559 1.00 93.75 241 ILE A C 1
ATOM 1904 O O . ILE A 1 241 ? -25.283 1.670 31.613 1.00 93.75 241 ILE A O 1
ATOM 1908 N N . GLN A 1 242 ? -23.090 1.213 31.522 1.00 93.25 242 GLN A N 1
ATOM 1909 C CA . GLN A 1 242 ? -22.644 2.595 31.562 1.00 93.25 242 GLN A CA 1
ATOM 1910 C C . GLN A 1 242 ? -22.803 3.255 30.183 1.00 93.25 242 GLN A C 1
ATOM 1912 O O . GLN A 1 242 ? -22.277 2.776 29.178 1.00 93.25 242 GLN A O 1
ATOM 1917 N N . LEU A 1 243 ? -23.497 4.392 30.140 1.00 92.31 243 LEU A N 1
ATOM 1918 C CA . LEU A 1 243 ? -23.768 5.172 28.929 1.00 92.31 243 LEU A CA 1
ATOM 1919 C C . LEU A 1 243 ? -22.823 6.367 28.754 1.00 92.31 243 LEU A C 1
ATOM 1921 O O . LEU A 1 243 ? -22.743 6.918 27.664 1.00 92.31 243 LEU A O 1
ATOM 1925 N N . THR A 1 244 ? -22.104 6.810 29.781 1.00 90.75 244 THR A N 1
ATOM 1926 C CA . THR A 1 244 ? -21.259 8.016 29.681 1.00 90.75 244 THR A CA 1
ATOM 1927 C C . THR A 1 244 ? -19.922 7.861 30.382 1.00 90.75 244 THR A C 1
ATOM 1929 O O . THR A 1 244 ? -19.822 7.126 31.369 1.00 90.75 244 THR A O 1
ATOM 1932 N N . GLY A 1 245 ? -18.949 8.661 29.955 1.00 87.00 245 GLY A N 1
ATOM 1933 C CA . GLY A 1 245 ? -17.599 8.698 30.501 1.00 87.00 245 GLY A CA 1
ATOM 1934 C C . GLY A 1 245 ? -16.678 7.660 29.864 1.00 87.00 245 GLY A C 1
ATOM 1935 O O . GLY A 1 245 ? -17.068 6.934 28.951 1.00 87.00 245 GLY A O 1
ATOM 1936 N N . GLU A 1 246 ? -15.460 7.568 30.395 1.00 86.31 246 GLU A N 1
ATOM 1937 C CA . GLU A 1 246 ? -14.407 6.655 29.923 1.00 86.31 246 GLU A CA 1
ATOM 1938 C C . GLU A 1 246 ? -14.854 5.184 29.903 1.00 86.31 246 GLU A C 1
ATOM 1940 O O . GLU A 1 246 ? -14.482 4.426 29.015 1.00 86.31 246 GLU A O 1
ATOM 1945 N N . PHE A 1 247 ? -15.724 4.797 30.839 1.00 89.12 247 PHE A N 1
ATOM 1946 C CA . PHE A 1 247 ? -16.252 3.438 30.950 1.00 89.12 247 PHE A CA 1
ATOM 1947 C C . PHE A 1 247 ? -17.544 3.212 30.154 1.00 89.12 247 PHE A C 1
ATOM 1949 O O . PHE A 1 247 ? -18.284 2.274 30.448 1.00 89.12 247 PHE A O 1
ATOM 1956 N N . ARG A 1 248 ? -17.875 4.054 29.169 1.00 90.94 248 ARG A N 1
ATOM 1957 C CA . ARG A 1 248 ? -19.050 3.827 28.316 1.00 90.94 248 ARG A CA 1
ATOM 1958 C C . ARG A 1 248 ? -18.974 2.442 27.650 1.00 90.94 248 ARG A C 1
ATOM 1960 O O . ARG A 1 248 ? -17.957 2.071 27.076 1.00 90.94 248 ARG A O 1
ATOM 1967 N N . GLY A 1 249 ? -20.062 1.677 27.730 1.00 91.50 249 GLY A N 1
ATOM 1968 C CA . GLY A 1 249 ? -20.118 0.286 27.266 1.00 91.50 249 GLY A CA 1
ATOM 1969 C C . GLY A 1 249 ? -19.593 -0.740 28.281 1.00 91.50 249 GLY A C 1
ATOM 1970 O O . GLY A 1 249 ? -19.552 -1.934 27.990 1.00 91.50 249 GLY A O 1
ATOM 1971 N N . HIS A 1 250 ? -19.204 -0.330 29.488 1.00 93.50 250 HIS A N 1
ATOM 1972 C CA . HIS A 1 250 ? -18.977 -1.291 30.562 1.00 93.50 250 HIS A CA 1
ATOM 1973 C C . HIS A 1 250 ? -20.301 -1.748 31.162 1.00 93.50 250 HIS A C 1
ATOM 1975 O O . HIS A 1 250 ? -21.219 -0.945 31.339 1.00 93.50 250 HIS A O 1
ATOM 1981 N N . PHE A 1 251 ? -20.380 -3.033 31.494 1.00 94.12 251 PHE A N 1
ATOM 1982 C CA . PHE A 1 251 ? -21.506 -3.609 32.209 1.00 94.12 251 PHE A CA 1
ATOM 1983 C C . PHE A 1 251 ? -21.084 -4.130 33.579 1.00 94.12 251 PHE A C 1
ATOM 1985 O O . PHE A 1 251 ? -19.921 -4.483 33.805 1.00 94.12 251 PHE A O 1
ATOM 1992 N N . LYS A 1 252 ? -22.067 -4.213 34.468 1.00 93.19 252 LYS A N 1
ATOM 1993 C CA . LYS A 1 252 ? -21.972 -4.867 35.764 1.00 93.19 252 LYS A CA 1
ATOM 1994 C C . LYS A 1 252 ? -23.255 -5.643 36.024 1.00 93.19 252 LYS A C 1
ATOM 1996 O O . LYS A 1 252 ? -24.339 -5.067 36.046 1.00 93.19 252 LYS A O 1
ATOM 2001 N N . ASP A 1 253 ? -23.128 -6.943 36.220 1.00 90.44 253 ASP A N 1
ATOM 2002 C CA . ASP A 1 253 ? -24.206 -7.8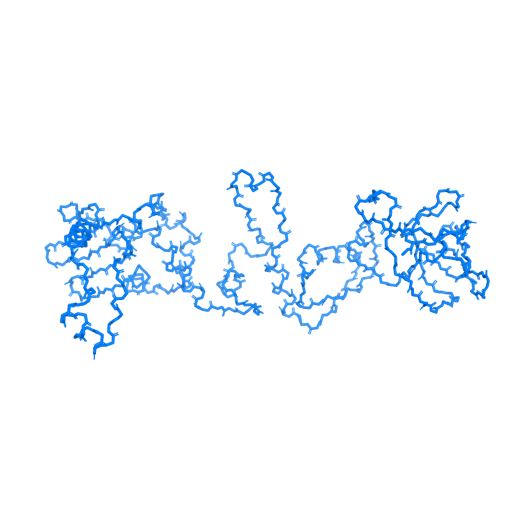28 36.630 1.00 90.44 253 ASP A CA 1
ATOM 2003 C C . ASP A 1 253 ? -24.196 -7.951 38.159 1.00 90.44 253 ASP A C 1
ATOM 2005 O O . ASP A 1 253 ? -23.239 -8.439 38.761 1.00 90.44 253 ASP A O 1
ATOM 2009 N N . ASN A 1 254 ? -25.249 -7.463 38.810 1.00 87.56 254 ASN A N 1
ATOM 2010 C CA . ASN A 1 254 ? -25.364 -7.485 40.265 1.00 87.56 254 ASN A CA 1
ATOM 2011 C C . ASN A 1 254 ? -25.811 -8.855 40.812 1.00 87.56 254 ASN A C 1
ATOM 2013 O O . ASN A 1 254 ? -25.790 -9.038 42.029 1.00 87.56 254 ASN A O 1
ATOM 2017 N N . VAL A 1 255 ? -26.185 -9.813 39.952 1.00 85.62 255 VAL A N 1
ATOM 2018 C CA . VAL A 1 255 ? -26.524 -11.191 40.348 1.00 85.62 255 VAL A CA 1
ATOM 2019 C C . VAL A 1 255 ? -25.265 -12.041 40.435 1.00 85.62 255 VAL A C 1
ATOM 2021 O O . VAL A 1 255 ? -24.993 -12.656 41.463 1.00 85.62 255 VAL A O 1
ATOM 2024 N N . THR A 1 256 ? -24.491 -12.074 39.351 1.00 85.25 256 THR A N 1
ATOM 2025 C CA . THR A 1 256 ? -23.282 -12.906 39.254 1.00 85.25 256 THR A CA 1
ATOM 2026 C C . THR A 1 256 ? -22.037 -12.194 39.780 1.00 85.25 256 THR A C 1
ATOM 2028 O O . THR A 1 256 ? -21.038 -12.843 40.085 1.00 85.25 256 THR A O 1
ATOM 2031 N N . GLY A 1 257 ? -22.079 -10.863 39.896 1.00 85.81 257 GLY A N 1
ATOM 2032 C CA . GLY A 1 257 ? -20.911 -10.031 40.179 1.00 85.81 257 GLY A CA 1
ATOM 2033 C C . GLY A 1 257 ? -19.993 -9.842 38.968 1.00 85.81 257 GLY A C 1
ATOM 2034 O O . GLY A 1 257 ? -18.935 -9.222 39.097 1.00 85.81 257 GLY A O 1
ATOM 2035 N N . GLU A 1 258 ? -20.368 -10.368 37.797 1.00 88.56 258 GLU A N 1
ATOM 2036 C CA . GLU A 1 258 ? -19.596 -10.205 36.571 1.00 88.56 258 GLU A CA 1
ATOM 2037 C C . GLU A 1 258 ? -19.578 -8.744 36.129 1.00 88.56 258 GLU A C 1
ATOM 2039 O O . GLU A 1 258 ? -20.578 -8.033 36.168 1.00 88.56 258 GLU A O 1
ATOM 2044 N N . GLN A 1 259 ? -18.419 -8.291 35.672 1.00 91.56 259 GLN A N 1
ATOM 2045 C CA . GLN A 1 259 ? -18.239 -6.949 35.141 1.00 91.56 259 GLN A CA 1
ATOM 2046 C C . GLN A 1 259 ? -17.234 -6.983 33.999 1.00 91.56 259 GLN A C 1
ATOM 2048 O O . GLN A 1 259 ? -16.311 -7.801 33.984 1.00 91.56 259 GLN A O 1
ATOM 2053 N N . GLY A 1 260 ? -17.392 -6.084 33.036 1.00 91.69 260 GLY A N 1
ATOM 2054 C CA . GLY A 1 260 ? -16.505 -6.041 31.883 1.00 91.69 260 GLY A CA 1
ATOM 2055 C C . GLY A 1 260 ? -16.988 -5.093 30.804 1.00 91.69 260 GLY A C 1
ATOM 2056 O O . GLY A 1 260 ? -17.864 -4.266 31.027 1.00 91.69 260 GLY A O 1
ATOM 2057 N N . THR A 1 261 ? -16.393 -5.214 29.624 1.00 92.75 261 THR A N 1
ATOM 2058 C CA . THR A 1 261 ? -16.785 -4.447 28.432 1.00 92.75 261 THR A CA 1
ATOM 2059 C C . THR A 1 261 ? -17.938 -5.132 27.690 1.00 92.75 261 THR A C 1
ATOM 2061 O O . THR A 1 261 ? -18.247 -6.295 27.956 1.00 92.75 261 THR A O 1
ATOM 2064 N N . LEU A 1 262 ? -18.536 -4.468 26.696 1.00 90.50 262 LEU A N 1
ATOM 2065 C CA . LEU A 1 262 ? -19.562 -5.078 25.836 1.00 90.50 262 LEU A CA 1
ATOM 2066 C C . LEU A 1 262 ? -19.117 -6.399 25.188 1.00 90.50 262 LEU A C 1
ATOM 2068 O O . LEU A 1 262 ? -19.939 -7.297 25.032 1.00 90.50 262 LEU A O 1
ATOM 2072 N N . ILE A 1 263 ? -17.831 -6.565 24.843 1.00 91.06 263 ILE A N 1
ATOM 2073 C CA . ILE A 1 263 ? -17.369 -7.838 24.268 1.00 91.06 263 ILE A CA 1
ATOM 2074 C C . ILE A 1 263 ? -17.432 -8.966 25.303 1.00 91.06 263 ILE A C 1
ATOM 2076 O O . ILE A 1 263 ? -17.785 -10.089 24.961 1.00 91.06 263 ILE A O 1
ATOM 2080 N N . ASN A 1 264 ? -17.162 -8.675 26.581 1.00 90.81 264 ASN A N 1
ATOM 2081 C CA . ASN A 1 264 ? -17.329 -9.647 27.662 1.00 90.81 264 ASN A CA 1
ATOM 2082 C C . ASN A 1 264 ? -18.803 -10.048 27.827 1.00 90.81 264 ASN A C 1
ATOM 2084 O O . ASN A 1 264 ? -19.073 -11.225 28.045 1.00 90.81 264 ASN A O 1
ATOM 2088 N N . LEU A 1 265 ? -19.735 -9.103 27.659 1.00 88.62 265 LEU A N 1
ATOM 2089 C CA . LEU A 1 265 ? -21.175 -9.377 27.709 1.00 88.62 265 LEU A CA 1
ATOM 2090 C C . LEU A 1 265 ? -21.633 -10.266 26.542 1.00 88.62 265 LEU A C 1
ATOM 2092 O O . LEU A 1 265 ? -22.375 -11.222 26.744 1.00 88.62 265 LEU A O 1
ATOM 2096 N N . LEU A 1 266 ? -21.156 -9.989 25.324 1.00 89.25 266 LEU A N 1
ATOM 2097 C CA . LEU A 1 266 ? -21.410 -10.829 24.146 1.00 89.25 266 LEU A CA 1
ATOM 2098 C C . LEU A 1 266 ? -20.861 -12.250 24.328 1.00 89.25 266 LEU A C 1
ATOM 2100 O O . LEU A 1 266 ? -21.527 -13.231 23.993 1.00 89.25 266 LEU A O 1
ATOM 2104 N N . MET A 1 267 ? -19.656 -12.363 24.894 1.00 89.12 267 MET A N 1
ATOM 2105 C CA . MET A 1 267 ? -19.037 -13.652 25.198 1.00 89.12 267 MET A CA 1
ATOM 2106 C C . MET A 1 267 ? -19.846 -14.444 26.231 1.00 89.12 267 MET A C 1
ATOM 2108 O O . MET A 1 267 ? -19.985 -15.654 26.066 1.00 89.12 267 MET A O 1
ATOM 2112 N N . SER A 1 268 ? -20.389 -13.795 27.267 1.00 85.50 268 SER A N 1
ATOM 2113 C CA . SER A 1 268 ? -21.137 -14.492 28.321 1.00 85.50 268 SER A CA 1
ATOM 2114 C C . SER A 1 268 ? -22.564 -14.865 27.914 1.00 85.50 268 SER A C 1
ATOM 2116 O O . SER A 1 268 ? -23.037 -15.933 28.295 1.00 85.50 268 SER A O 1
ATOM 2118 N N . ARG A 1 269 ? -23.254 -14.025 27.129 1.00 84.44 269 ARG A N 1
ATOM 2119 C CA . ARG A 1 269 ? -24.673 -14.230 26.780 1.00 84.44 269 ARG A CA 1
ATOM 2120 C C . ARG A 1 269 ? -24.891 -15.033 25.499 1.00 84.44 269 ARG A C 1
ATOM 2122 O O . ARG A 1 269 ? -25.797 -15.858 25.465 1.00 84.44 269 ARG A O 1
ATOM 2129 N N . GLU A 1 270 ? -24.065 -14.830 24.474 1.00 83.81 270 GLU A N 1
ATOM 2130 C CA . GLU A 1 270 ? -24.258 -15.443 23.147 1.00 83.81 270 GLU A CA 1
ATOM 2131 C C . GLU A 1 270 ? -23.080 -16.323 22.697 1.00 83.81 270 GLU A C 1
ATOM 2133 O O . GLU A 1 270 ? -23.070 -16.820 21.572 1.00 83.81 270 GLU A O 1
ATOM 2138 N N . ALA A 1 271 ? -22.069 -16.529 23.554 1.00 82.56 271 ALA A N 1
ATOM 2139 C CA . ALA A 1 271 ? -20.830 -17.244 23.217 1.00 82.56 271 ALA A CA 1
ATOM 2140 C C . ALA A 1 271 ? -20.100 -16.668 21.980 1.00 82.56 271 ALA A C 1
ATOM 2142 O O . ALA A 1 271 ? -19.365 -17.365 21.272 1.00 82.56 271 ALA A O 1
ATOM 2143 N N . ILE A 1 272 ? -20.283 -15.369 21.720 1.00 84.81 272 ILE A N 1
ATOM 2144 C CA . ILE A 1 272 ? -19.694 -14.650 20.588 1.00 84.81 272 ILE A CA 1
ATOM 2145 C C . ILE A 1 272 ? -18.266 -14.228 20.931 1.00 84.81 272 ILE A C 1
ATOM 2147 O O . ILE A 1 272 ? -18.035 -13.472 21.866 1.00 84.81 272 ILE A O 1
ATOM 2151 N N . ASN A 1 273 ? -17.293 -14.675 20.135 1.00 86.44 273 ASN A N 1
ATOM 2152 C CA . ASN A 1 273 ? -15.895 -14.250 20.255 1.00 86.44 273 ASN A CA 1
ATOM 2153 C C . ASN A 1 273 ? -15.599 -12.971 19.441 1.00 86.44 273 ASN A C 1
ATOM 2155 O O . ASN A 1 273 ? -16.423 -12.510 18.654 1.00 86.44 273 ASN A O 1
ATOM 2159 N N . TYR A 1 274 ? -14.379 -12.433 19.561 1.00 85.88 274 TYR A N 1
ATOM 2160 C CA . TYR A 1 274 ? -13.944 -11.224 18.841 1.00 85.88 274 TYR A CA 1
ATOM 2161 C C . TYR A 1 274 ? -14.163 -11.280 17.317 1.00 85.88 274 TYR A C 1
ATOM 2163 O O . TYR A 1 274 ? -14.515 -10.272 16.715 1.00 85.88 274 TYR A O 1
ATOM 2171 N N . LYS A 1 275 ? -13.996 -12.448 16.678 1.00 85.06 275 LYS A N 1
ATOM 2172 C CA . LYS A 1 275 ? -14.218 -12.604 15.229 1.00 85.06 275 LYS A CA 1
ATOM 2173 C C . LYS A 1 275 ? -15.697 -12.454 14.867 1.00 85.06 275 LYS A C 1
ATOM 2175 O O . LYS A 1 275 ? -16.023 -11.846 13.854 1.00 85.06 275 LYS A O 1
ATOM 2180 N N . ALA A 1 276 ? -16.583 -13.041 15.665 1.00 84.00 276 ALA A N 1
ATOM 2181 C CA . ALA A 1 276 ? -18.019 -12.920 15.455 1.00 84.00 276 ALA A CA 1
ATOM 2182 C C . ALA A 1 276 ? -18.524 -11.507 15.805 1.00 84.00 276 ALA A C 1
ATOM 2184 O O . ALA A 1 276 ? -19.391 -10.996 15.103 1.00 84.00 276 ALA A O 1
ATOM 2185 N N . ALA A 1 277 ? -17.916 -10.840 16.791 1.00 84.81 277 ALA A N 1
ATOM 2186 C CA . ALA A 1 277 ? -18.192 -9.437 17.097 1.00 84.81 277 ALA A CA 1
ATOM 2187 C C . ALA A 1 277 ? -17.793 -8.488 15.950 1.00 84.81 277 ALA A C 1
ATOM 2189 O O . ALA A 1 277 ? -18.573 -7.613 15.595 1.00 84.81 277 ALA A O 1
ATOM 2190 N N . ASP A 1 278 ? -16.630 -8.694 15.319 1.00 85.94 278 ASP A N 1
ATOM 2191 C CA . ASP A 1 278 ? -16.218 -7.942 14.119 1.00 85.94 278 ASP A CA 1
ATOM 2192 C C . ASP A 1 278 ? -17.238 -8.093 12.984 1.00 85.94 278 ASP A C 1
ATOM 2194 O O . ASP A 1 278 ? -17.676 -7.111 12.387 1.00 85.94 278 ASP A O 1
ATOM 2198 N N . LYS A 1 279 ? -17.700 -9.326 12.740 1.00 84.00 279 LYS A N 1
ATOM 2199 C CA . LYS A 1 279 ? -18.742 -9.591 11.745 1.00 84.00 279 LYS A CA 1
ATOM 2200 C C . LYS A 1 279 ? -20.048 -8.866 12.075 1.00 84.00 279 LYS A C 1
ATOM 2202 O O . LYS A 1 279 ? -20.658 -8.295 11.184 1.00 84.00 279 LYS A O 1
ATOM 2207 N N . LEU A 1 280 ? -20.455 -8.867 13.339 1.00 84.44 280 LEU A N 1
ATOM 2208 C CA . LEU A 1 280 ? -21.672 -8.212 13.812 1.00 84.44 280 LEU A CA 1
ATOM 2209 C C . LEU A 1 280 ? -21.601 -6.679 13.672 1.00 84.44 280 LEU A C 1
ATOM 2211 O O . LEU A 1 280 ? -22.593 -6.057 13.305 1.00 84.44 280 LEU A O 1
ATOM 2215 N N . ILE A 1 281 ? -20.423 -6.079 13.874 1.00 84.12 281 ILE A N 1
ATOM 2216 C CA . ILE A 1 281 ? -20.177 -4.654 13.590 1.00 84.12 281 ILE A CA 1
ATOM 2217 C C . ILE A 1 281 ? -20.262 -4.374 12.080 1.00 84.12 281 ILE A C 1
ATOM 2219 O O . ILE A 1 281 ? -20.869 -3.385 11.669 1.00 84.12 281 ILE A O 1
ATOM 2223 N N . ASN A 1 282 ? -19.675 -5.240 11.249 1.00 80.50 282 ASN A N 1
ATOM 2224 C CA . ASN A 1 282 ? -19.675 -5.076 9.792 1.00 80.50 282 ASN A CA 1
ATOM 2225 C C . ASN A 1 282 ? -21.069 -5.296 9.171 1.00 80.50 282 ASN A C 1
ATOM 2227 O O . ASN A 1 282 ? -21.441 -4.600 8.232 1.00 80.50 282 ASN A O 1
ATOM 2231 N N . ASP A 1 283 ? -21.868 -6.214 9.723 1.00 82.50 283 ASP A N 1
ATOM 2232 C CA . ASP A 1 283 ? -23.244 -6.523 9.310 1.00 82.50 283 ASP A CA 1
ATOM 2233 C C . ASP A 1 283 ? -24.300 -5.748 10.143 1.00 82.50 283 ASP A C 1
ATOM 2235 O O . ASP A 1 283 ? -25.440 -6.205 10.284 1.00 82.50 283 ASP A O 1
ATOM 2239 N N . LYS A 1 284 ? -23.955 -4.570 10.692 1.00 80.12 284 LYS A N 1
ATOM 2240 C CA . LYS A 1 284 ? -24.804 -3.808 11.636 1.00 80.12 284 LYS A CA 1
ATOM 2241 C C . LYS A 1 284 ? -26.260 -3.628 11.188 1.00 80.12 284 LYS A C 1
ATOM 2243 O O . LYS A 1 284 ? -27.169 -3.790 12.001 1.00 80.12 284 LYS A O 1
ATOM 2248 N N . ASP A 1 285 ? -26.492 -3.383 9.898 1.00 76.88 285 ASP A N 1
ATOM 2249 C CA . ASP A 1 285 ? -27.834 -3.159 9.345 1.00 76.88 285 ASP A CA 1
ATOM 2250 C C . ASP A 1 285 ? -28.694 -4.433 9.366 1.00 76.88 285 ASP A C 1
ATOM 2252 O O . ASP A 1 285 ? -29.893 -4.372 9.632 1.00 76.88 285 ASP A O 1
ATOM 2256 N N . LYS A 1 286 ? -28.086 -5.608 9.148 1.00 78.06 286 LYS A N 1
ATOM 2257 C CA . LYS A 1 286 ? -28.789 -6.903 9.217 1.00 78.06 286 LYS A CA 1
ATOM 2258 C C . LYS A 1 286 ? -29.119 -7.292 10.654 1.00 78.06 286 LYS A C 1
ATOM 2260 O O . LYS A 1 286 ? -30.127 -7.951 10.891 1.00 78.06 286 LYS A O 1
ATOM 2265 N N . CYS A 1 287 ? -28.270 -6.893 11.599 1.00 72.94 287 CYS A N 1
ATOM 2266 C CA . CYS A 1 287 ? -28.442 -7.162 13.025 1.00 72.94 287 CYS A CA 1
ATOM 2267 C C . CYS A 1 287 ? -29.326 -6.120 13.736 1.00 72.94 287 CYS A C 1
ATOM 2269 O O . CYS A 1 287 ? -29.583 -6.262 14.929 1.00 72.94 287 CYS A O 1
ATOM 2271 N N . GLY A 1 288 ? -29.796 -5.081 13.032 1.00 78.00 288 GLY A N 1
ATOM 2272 C CA . GLY A 1 288 ? -30.618 -4.017 13.618 1.00 78.00 288 GLY A CA 1
ATOM 2273 C C . GLY A 1 288 ? -29.856 -3.125 14.602 1.00 78.00 288 GLY A C 1
ATOM 2274 O O . GLY A 1 288 ? -30.456 -2.547 15.508 1.00 78.00 288 GLY A O 1
ATOM 2275 N N . LEU A 1 289 ? -28.534 -3.023 14.454 1.00 85.44 289 LEU A N 1
ATOM 2276 C CA . LEU A 1 289 ? -27.678 -2.251 15.346 1.00 85.44 289 LEU A CA 1
ATOM 2277 C C . LEU A 1 289 ? -27.536 -0.822 14.842 1.00 85.44 289 LEU A C 1
ATOM 2279 O O . LEU A 1 289 ? -26.983 -0.564 13.775 1.00 85.44 289 LEU A O 1
ATOM 2283 N N . SER A 1 290 ? -28.001 0.125 15.652 1.00 88.06 290 SER A N 1
ATOM 2284 C CA . SER A 1 290 ? -27.846 1.551 15.388 1.00 88.06 290 SER A CA 1
ATOM 2285 C C . SER A 1 290 ? -26.664 2.124 16.161 1.00 88.06 290 SER A C 1
ATOM 2287 O O . SER A 1 290 ? -26.559 1.931 17.377 1.00 88.06 290 SER A O 1
ATOM 2289 N N . GLU A 1 291 ? -25.807 2.858 15.460 1.00 90.19 291 GLU A N 1
ATOM 2290 C CA . GLU A 1 291 ? -24.733 3.655 16.052 1.00 90.19 291 GLU A CA 1
ATOM 2291 C C . GLU A 1 291 ? -25.314 4.887 16.759 1.00 90.19 291 GLU A C 1
ATOM 2293 O O . GLU A 1 291 ? -26.195 5.556 16.213 1.00 90.19 291 GLU A O 1
ATOM 2298 N N . ASN A 1 292 ? -24.833 5.201 17.965 1.00 89.62 292 ASN A N 1
ATOM 2299 C CA . ASN A 1 292 ? -25.237 6.419 18.660 1.00 89.62 292 ASN A CA 1
ATOM 2300 C C . ASN A 1 292 ? -24.442 7.623 18.110 1.00 89.62 292 ASN A C 1
ATOM 2302 O O . ASN A 1 292 ? -23.231 7.696 18.340 1.00 89.62 292 ASN A O 1
ATOM 2306 N N . PRO A 1 293 ? -25.091 8.602 17.447 1.00 88.25 293 PRO A N 1
ATOM 2307 C CA . PRO A 1 293 ? -24.399 9.744 16.845 1.00 88.25 293 PRO A CA 1
ATOM 2308 C C . PRO A 1 293 ? -23.720 10.657 17.877 1.00 88.25 293 PRO A C 1
ATOM 2310 O O . PRO A 1 293 ? -22.828 11.422 17.526 1.00 88.25 293 PRO A O 1
ATOM 2313 N N . ALA A 1 294 ? -24.119 10.582 19.150 1.00 88.94 294 ALA A N 1
ATOM 2314 C CA . ALA A 1 294 ? -23.526 11.343 20.244 1.00 88.94 294 ALA A CA 1
ATOM 2315 C C . ALA A 1 294 ? -22.422 10.569 20.988 1.00 88.94 294 ALA A C 1
ATOM 2317 O O . ALA A 1 294 ? -22.020 10.999 22.068 1.00 88.94 294 ALA A O 1
ATOM 2318 N N . HIS A 1 295 ? -21.929 9.442 20.451 1.00 88.56 295 HIS A N 1
ATOM 2319 C CA . HIS A 1 295 ? -20.924 8.602 21.112 1.00 88.56 295 HIS A CA 1
ATOM 2320 C C . HIS A 1 295 ? -19.736 9.409 21.657 1.00 88.56 295 HIS A C 1
ATOM 2322 O O . HIS A 1 295 ? -19.475 9.356 22.856 1.00 88.56 295 HIS A O 1
ATOM 2328 N N . ASP A 1 296 ? -19.076 10.206 20.814 1.00 87.00 296 ASP A N 1
ATOM 2329 C CA . ASP A 1 296 ? -17.878 10.958 21.211 1.00 87.00 296 ASP A CA 1
ATOM 2330 C C . ASP A 1 296 ? -18.173 11.958 22.340 1.00 87.00 296 ASP A C 1
ATOM 2332 O O . ASP A 1 296 ? -17.402 12.086 23.294 1.00 87.00 296 ASP A O 1
ATOM 2336 N N . GLN A 1 297 ? -19.332 12.622 22.282 1.00 88.38 297 GLN A N 1
ATOM 2337 C CA . GLN A 1 297 ? -19.777 13.555 23.321 1.00 88.38 297 GLN A CA 1
ATOM 2338 C C . GLN A 1 297 ? -20.060 12.827 24.642 1.00 88.38 297 GLN A C 1
ATOM 2340 O O . GLN A 1 297 ? -19.661 13.287 25.713 1.00 88.38 297 GLN A O 1
ATOM 2345 N N . LEU A 1 298 ? -20.728 11.672 24.583 1.00 88.69 298 LEU A N 1
ATOM 2346 C CA . LEU A 1 298 ? -21.096 10.880 25.759 1.00 88.69 298 LEU A CA 1
ATOM 2347 C C . LEU A 1 298 ? -19.875 10.244 26.427 1.00 88.69 298 LEU A C 1
ATOM 2349 O O . LEU A 1 298 ? -19.810 10.210 27.656 1.00 88.69 298 LEU A O 1
ATOM 2353 N N . THR A 1 299 ? -18.885 9.802 25.652 1.00 87.19 299 THR A N 1
ATOM 2354 C CA . THR A 1 299 ? -17.613 9.278 26.172 1.00 87.19 299 THR A CA 1
ATOM 2355 C C . THR A 1 299 ? -16.833 10.356 26.934 1.00 87.19 299 THR A C 1
ATOM 2357 O O . THR A 1 299 ? -16.240 10.078 27.972 1.00 87.19 299 THR A O 1
ATOM 2360 N N . GLN A 1 300 ? -16.901 11.615 26.492 1.00 86.19 300 GLN A N 1
ATOM 2361 C CA . GLN A 1 300 ? -16.280 12.753 27.187 1.00 86.19 300 GLN A CA 1
ATOM 2362 C C . GLN A 1 300 ? -17.133 13.310 28.339 1.00 86.19 300 GLN A C 1
ATOM 2364 O O . GLN A 1 300 ? -16.662 14.129 29.132 1.00 86.19 300 GLN A O 1
ATOM 2369 N N . THR A 1 301 ? -18.392 12.884 28.455 1.00 87.00 301 THR A N 1
ATOM 2370 C CA . THR A 1 301 ? -19.303 13.382 29.486 1.00 87.00 301 THR A CA 1
ATOM 2371 C C . THR A 1 301 ? -18.927 12.810 30.849 1.00 87.00 301 THR A C 1
ATOM 2373 O O . THR A 1 301 ? -18.975 11.602 31.084 1.00 87.00 301 THR A O 1
ATOM 2376 N N . LEU A 1 302 ? -18.595 13.697 31.784 1.00 81.19 302 LEU A N 1
ATOM 2377 C CA . LEU A 1 302 ? -18.332 13.327 33.170 1.00 81.19 302 LEU A CA 1
ATOM 2378 C C . LEU A 1 302 ? -19.630 12.908 33.868 1.00 81.19 302 LEU A C 1
ATOM 2380 O O . LEU A 1 302 ? -20.674 13.538 33.698 1.00 81.19 302 LEU A O 1
ATOM 2384 N N . THR A 1 303 ? -19.554 11.873 34.705 1.00 78.94 303 THR A N 1
ATOM 2385 C CA . THR A 1 303 ? -20.669 11.549 35.605 1.00 78.94 303 THR A CA 1
ATOM 2386 C C . THR A 1 303 ? -20.829 12.637 36.664 1.00 78.94 303 THR A C 1
ATOM 2388 O O . THR A 1 303 ? -19.844 13.267 37.054 1.00 78.94 303 THR A O 1
ATOM 2391 N N . ASP A 1 304 ? -22.043 12.823 37.187 1.00 78.75 304 ASP A N 1
ATOM 2392 C CA . ASP A 1 304 ? -22.320 13.826 38.230 1.00 78.75 304 ASP A CA 1
ATOM 2393 C C . ASP A 1 304 ? -21.376 13.689 39.445 1.00 78.75 304 ASP A C 1
ATOM 2395 O O . ASP A 1 304 ? -20.884 14.678 39.993 1.00 78.75 304 ASP A O 1
ATOM 2399 N N . ARG A 1 305 ? -21.051 12.448 39.834 1.00 79.81 305 ARG A N 1
ATOM 2400 C CA . ARG A 1 305 ? -20.109 12.155 40.924 1.00 79.81 305 ARG A CA 1
ATOM 2401 C C . ARG A 1 305 ? -18.681 12.570 40.569 1.00 79.81 305 ARG A C 1
ATOM 2403 O O . ARG A 1 305 ? -18.023 13.223 41.377 1.00 79.81 305 ARG A O 1
ATOM 2410 N N . THR A 1 306 ? -18.204 12.214 39.377 1.00 80.06 306 THR A N 1
ATOM 2411 C CA . THR A 1 306 ? -16.854 12.574 38.917 1.00 80.06 306 THR A CA 1
ATOM 2412 C C . THR A 1 306 ? -16.715 14.084 38.742 1.00 80.06 306 THR A C 1
ATOM 2414 O O . THR A 1 306 ? -15.728 14.660 39.187 1.00 80.06 306 THR A O 1
ATOM 2417 N N . ALA A 1 307 ? -17.724 14.748 38.175 1.00 80.88 307 ALA A N 1
ATOM 2418 C CA . ALA A 1 307 ? -17.758 16.200 38.033 1.00 80.88 307 ALA A CA 1
ATOM 2419 C C . ALA A 1 307 ? -17.670 16.903 39.398 1.00 80.88 307 ALA A C 1
ATOM 2421 O O . ALA A 1 307 ? -16.903 17.853 39.554 1.00 80.88 307 ALA A O 1
ATOM 2422 N N . LYS A 1 308 ? -18.381 16.390 40.411 1.00 85.19 308 LYS A N 1
ATOM 2423 C CA . LYS A 1 308 ? -18.322 16.900 41.787 1.00 85.19 308 LYS A CA 1
ATOM 2424 C C . LYS A 1 308 ? -16.935 16.723 42.415 1.00 85.19 308 LYS A C 1
ATOM 2426 O O . LYS A 1 308 ? -16.421 17.665 43.009 1.00 85.19 308 LYS A O 1
ATOM 2431 N N . PHE A 1 309 ? -16.298 15.563 42.234 1.00 85.38 309 PHE A N 1
ATOM 2432 C CA . PHE A 1 309 ? -14.924 15.344 42.704 1.00 85.38 309 PHE A CA 1
ATOM 2433 C C . PHE A 1 309 ? -13.900 16.225 41.994 1.00 85.38 309 PHE A C 1
ATOM 2435 O O . PHE A 1 309 ? -13.013 16.756 42.651 1.00 85.38 309 PHE A O 1
ATOM 2442 N N . ILE A 1 310 ? -14.035 16.430 40.682 1.00 82.50 310 ILE A N 1
ATOM 2443 C CA . ILE A 1 310 ? -13.187 17.368 39.937 1.00 82.50 310 ILE A CA 1
ATOM 2444 C C . ILE A 1 310 ? -13.400 18.797 40.451 1.00 82.50 310 ILE A C 1
ATOM 2446 O O . ILE A 1 310 ? -12.435 19.545 40.585 1.00 82.50 310 ILE A O 1
ATOM 2450 N N . GLY A 1 311 ? -14.640 19.170 40.780 1.00 83.12 311 GLY A N 1
ATOM 2451 C CA . GLY A 1 311 ? -14.960 20.437 41.437 1.00 83.12 311 GLY A CA 1
ATOM 2452 C C . GLY A 1 311 ? -14.215 20.602 42.761 1.00 83.12 311 GLY A C 1
ATOM 2453 O O . GLY A 1 311 ? -13.486 21.577 42.925 1.00 83.12 311 GLY A O 1
ATOM 2454 N N . TYR A 1 312 ? -14.311 19.612 43.653 1.00 87.69 312 TYR A N 1
ATOM 2455 C CA . TYR A 1 312 ? -13.576 19.612 44.922 1.00 87.69 312 TYR A CA 1
ATOM 2456 C C . TYR A 1 312 ? -12.060 19.636 44.727 1.00 87.69 312 TYR A C 1
ATOM 2458 O O . TYR A 1 312 ? -11.371 20.392 45.401 1.00 87.69 312 TYR A O 1
ATOM 2466 N N . ALA A 1 313 ? -11.526 18.871 43.774 1.00 85.56 313 ALA A N 1
ATOM 2467 C CA . ALA A 1 313 ? -10.100 18.871 43.471 1.00 85.56 313 ALA A CA 1
ATOM 2468 C C . ALA A 1 313 ? -9.619 20.249 42.990 1.00 85.56 313 ALA A C 1
ATOM 2470 O O . ALA A 1 313 ? -8.570 20.712 43.427 1.00 85.56 313 ALA A O 1
ATOM 2471 N N . LYS A 1 314 ? -10.395 20.938 42.141 1.00 87.12 314 LYS A N 1
ATOM 2472 C CA . LYS A 1 314 ? -10.098 22.312 41.705 1.00 87.12 314 LYS A CA 1
ATOM 2473 C C . LYS A 1 314 ? -10.187 23.314 42.852 1.00 87.12 314 LYS A C 1
ATOM 2475 O O . LYS A 1 314 ? -9.367 24.223 42.925 1.00 87.12 314 LYS A O 1
ATOM 2480 N N . GLU A 1 315 ? -11.163 23.159 43.740 1.00 88.88 315 GLU A N 1
ATOM 2481 C CA . GLU A 1 315 ? -11.307 24.005 44.923 1.00 88.88 315 GLU A CA 1
ATOM 2482 C C . GLU A 1 315 ? -10.115 23.836 45.873 1.00 88.88 315 GLU A C 1
ATOM 2484 O O . GLU A 1 315 ? -9.466 24.826 46.211 1.00 88.88 315 GLU A O 1
ATOM 2489 N N . TYR A 1 316 ? -9.746 22.594 46.200 1.00 87.00 316 TYR A N 1
ATOM 2490 C CA . TYR A 1 316 ? -8.553 22.292 46.991 1.00 87.00 316 TYR A CA 1
ATOM 2491 C C . TYR A 1 316 ? -7.274 22.762 46.311 1.00 87.00 316 TYR A C 1
ATOM 2493 O O . TYR A 1 316 ? -6.399 23.300 46.978 1.00 87.00 316 TYR A O 1
ATOM 2501 N N . TRP A 1 317 ? -7.170 22.621 44.989 1.00 82.38 317 TRP A N 1
ATOM 2502 C CA . TRP A 1 317 ? -6.044 23.154 44.231 1.00 82.38 317 TRP A CA 1
ATOM 2503 C C . TRP A 1 317 ? -5.971 24.676 44.325 1.00 82.38 317 TRP A C 1
ATOM 2505 O O . TRP A 1 317 ? -4.892 25.229 44.474 1.00 82.38 317 TRP A O 1
ATOM 2515 N N . ASN A 1 318 ? -7.092 25.390 44.260 1.00 86.12 318 ASN A N 1
ATOM 2516 C CA . ASN A 1 318 ? -7.098 26.850 44.348 1.00 86.12 318 ASN A CA 1
ATOM 2517 C C . ASN A 1 318 ? -6.811 27.360 45.762 1.00 86.12 318 ASN A C 1
ATOM 2519 O O . ASN A 1 318 ? -6.128 28.371 45.902 1.00 86.12 318 ASN A O 1
ATOM 2523 N N . GLN A 1 319 ? -7.290 26.649 46.782 1.00 87.12 319 GLN A N 1
ATOM 2524 C CA . GLN A 1 319 ? -7.044 26.952 48.193 1.00 87.12 319 GLN A CA 1
ATOM 2525 C C . GLN A 1 319 ? -5.691 26.418 48.693 1.00 87.12 319 GLN A C 1
ATOM 2527 O O . GLN A 1 319 ? -5.294 26.734 49.816 1.00 87.12 319 GLN A O 1
ATOM 2532 N N . SER A 1 320 ? -4.976 25.615 47.896 1.00 79.31 320 SER A N 1
ATOM 2533 C CA . SER A 1 320 ? -3.691 25.055 48.310 1.00 79.31 320 SER A CA 1
ATOM 2534 C C . SER A 1 320 ? -2.614 26.134 48.407 1.00 79.31 320 SER A C 1
ATOM 2536 O O . SER A 1 320 ? -2.502 27.034 47.569 1.00 79.31 320 SER A O 1
ATOM 2538 N N . ILE A 1 321 ? -1.803 26.019 49.456 1.00 78.81 321 ILE A N 1
ATOM 2539 C CA . ILE A 1 321 ? -0.627 26.855 49.696 1.00 78.81 321 ILE A CA 1
ATOM 2540 C C . ILE A 1 321 ? 0.581 26.161 49.046 1.00 78.81 321 ILE A C 1
ATOM 2542 O O . ILE A 1 321 ? 0.679 24.932 49.136 1.00 78.81 321 ILE A O 1
ATOM 2546 N N . PRO A 1 322 ? 1.509 26.898 48.405 1.00 79.06 322 PRO A N 1
ATOM 2547 C CA . PRO A 1 322 ? 2.749 26.320 47.898 1.00 79.06 322 PRO A CA 1
ATOM 2548 C C . PRO A 1 322 ? 3.500 25.554 48.994 1.00 79.06 322 PRO A C 1
ATOM 2550 O O . PRO A 1 322 ? 3.707 26.070 50.090 1.00 79.06 322 PRO A O 1
ATOM 2553 N N . LEU A 1 323 ? 3.933 24.328 48.689 1.00 76.81 323 LEU A N 1
ATOM 2554 C CA . LEU A 1 323 ? 4.635 23.463 49.647 1.00 76.81 323 LEU A CA 1
ATOM 2555 C C . LEU A 1 323 ? 6.108 23.855 49.855 1.00 76.81 323 LEU A C 1
ATOM 2557 O O . LEU A 1 323 ? 6.745 23.348 50.778 1.00 76.81 323 LEU A O 1
ATOM 2561 N N . LYS A 1 324 ? 6.630 24.783 49.046 1.00 78.12 324 LYS A N 1
ATOM 2562 C CA . LYS A 1 324 ? 8.039 25.187 49.028 1.00 78.12 324 LYS A CA 1
ATOM 2563 C C . LYS A 1 324 ? 8.501 25.743 50.382 1.00 78.12 324 LYS A C 1
ATOM 2565 O O . LYS A 1 324 ? 7.979 26.750 50.856 1.00 78.12 324 LYS A O 1
ATOM 2570 N N . GLY A 1 325 ? 9.512 25.115 50.975 1.00 73.50 325 GLY A N 1
ATOM 2571 C CA . GLY A 1 325 ? 10.098 25.467 52.269 1.00 73.50 325 GLY A CA 1
ATOM 2572 C C . GLY A 1 325 ? 9.327 24.948 53.487 1.00 73.50 325 GLY A C 1
ATOM 2573 O O . GLY A 1 325 ? 9.655 25.327 54.611 1.00 73.50 325 GLY A O 1
ATOM 2574 N N . THR A 1 326 ? 8.306 24.103 53.301 1.00 81.75 326 THR A N 1
ATOM 2575 C CA . THR A 1 326 ? 7.513 23.556 54.414 1.00 81.75 326 THR A CA 1
ATOM 2576 C C . THR A 1 326 ? 8.052 22.200 54.893 1.00 81.75 326 THR A C 1
ATOM 2578 O O . THR A 1 326 ? 8.580 21.425 54.094 1.00 81.75 326 THR A O 1
ATOM 2581 N N . PRO A 1 327 ? 7.857 21.825 56.175 1.00 80.81 327 PRO A N 1
ATOM 2582 C CA . PRO A 1 327 ? 8.172 20.474 56.655 1.00 80.81 327 PRO A CA 1
ATOM 2583 C C . PRO A 1 327 ? 7.458 19.356 55.874 1.00 80.81 327 PRO A C 1
ATOM 2585 O O . PRO A 1 327 ? 7.950 18.230 55.810 1.00 80.81 327 PRO A O 1
ATOM 2588 N N . ALA A 1 328 ? 6.312 19.666 55.258 1.00 79.00 328 ALA A N 1
ATOM 2589 C CA . ALA A 1 328 ? 5.562 18.734 54.424 1.00 79.00 328 ALA A CA 1
ATOM 2590 C C . ALA A 1 328 ? 6.281 18.410 53.101 1.00 79.00 328 ALA A C 1
ATOM 2592 O O . ALA A 1 328 ? 6.267 17.254 52.688 1.00 79.00 328 ALA A O 1
ATOM 2593 N N . GLU A 1 329 ? 6.955 19.379 52.471 1.00 82.25 329 GLU A N 1
ATOM 2594 C CA . GLU A 1 329 ? 7.782 19.145 51.272 1.00 82.25 329 GLU A CA 1
ATOM 2595 C C . GLU A 1 329 ? 8.940 18.190 51.573 1.00 82.25 329 GLU A C 1
ATOM 2597 O O . GLU A 1 329 ? 9.163 17.233 50.836 1.00 82.25 329 GLU A O 1
ATOM 2602 N N . ILE A 1 330 ? 9.628 18.389 52.701 1.00 79.31 330 ILE A N 1
ATOM 2603 C CA . ILE A 1 330 ? 10.741 17.529 53.131 1.00 79.31 330 ILE A CA 1
ATOM 2604 C C . ILE A 1 330 ? 10.259 16.084 53.339 1.00 79.31 330 ILE A C 1
ATOM 2606 O O . ILE A 1 330 ? 10.902 15.136 52.887 1.00 79.31 330 ILE A O 1
ATOM 2610 N N . LEU A 1 331 ? 9.099 15.908 53.980 1.00 82.19 331 LEU A N 1
ATOM 2611 C CA . LEU A 1 331 ? 8.504 14.594 54.227 1.00 82.19 331 LEU A CA 1
ATOM 2612 C C . LEU A 1 331 ? 8.055 13.901 52.927 1.00 82.19 331 LEU A C 1
ATOM 2614 O O . LEU A 1 331 ? 8.258 12.697 52.780 1.00 82.19 331 LEU A O 1
ATOM 2618 N N . LEU A 1 332 ? 7.445 14.629 51.991 1.00 81.12 332 LEU A N 1
ATOM 2619 C CA . LEU A 1 332 ? 6.956 14.070 50.725 1.00 81.12 332 LEU A CA 1
ATOM 2620 C C . LEU A 1 332 ? 8.109 13.689 49.787 1.00 81.12 332 LEU A C 1
ATOM 2622 O O . LEU A 1 332 ? 8.097 12.587 49.239 1.00 81.12 332 LEU A O 1
ATOM 2626 N N . ASN A 1 333 ? 9.146 14.527 49.709 1.00 80.88 333 ASN A N 1
ATOM 2627 C CA . ASN A 1 333 ? 10.368 14.222 48.962 1.00 80.88 333 ASN A CA 1
ATOM 2628 C C . ASN A 1 333 ? 11.135 13.036 49.563 1.00 80.88 333 ASN A C 1
ATOM 2630 O O . ASN A 1 333 ? 11.691 12.234 48.822 1.00 80.88 333 ASN A O 1
ATOM 2634 N N . SER A 1 334 ? 11.110 12.849 50.891 1.00 81.62 334 SER A N 1
ATOM 2635 C CA . SER A 1 334 ? 11.695 11.652 51.527 1.00 81.62 334 SER A CA 1
ATOM 2636 C C . SER A 1 334 ? 10.949 10.344 51.220 1.00 81.62 334 SER A C 1
ATOM 2638 O O . SER A 1 334 ? 11.432 9.268 51.565 1.00 81.62 334 SER A O 1
ATOM 2640 N N . LYS A 1 335 ? 9.762 10.430 50.606 1.00 82.94 335 LYS A N 1
ATOM 2641 C CA . LYS A 1 335 ? 8.921 9.294 50.209 1.00 82.94 335 LYS A CA 1
ATOM 2642 C C . LYS A 1 335 ? 8.797 9.156 48.683 1.00 82.94 335 LYS A C 1
ATOM 2644 O O . LYS A 1 335 ? 7.845 8.533 48.223 1.00 82.94 335 LYS A O 1
ATOM 2649 N N . ASP A 1 336 ? 9.720 9.748 47.922 1.00 77.75 336 ASP A N 1
ATOM 2650 C CA . ASP A 1 336 ? 9.773 9.719 46.450 1.00 77.75 336 ASP A CA 1
ATOM 2651 C C . ASP A 1 336 ? 8.535 10.301 45.735 1.00 77.75 336 ASP A C 1
ATOM 2653 O O . ASP A 1 336 ? 8.279 10.010 44.564 1.00 77.75 336 ASP A O 1
ATOM 2657 N N . PHE A 1 337 ? 7.756 11.158 46.402 1.00 74.56 337 PHE A N 1
ATOM 2658 C CA . PHE A 1 337 ? 6.696 11.912 45.733 1.00 74.56 337 PHE A CA 1
ATOM 2659 C C . PHE A 1 337 ? 7.276 13.196 45.142 1.00 74.56 337 PHE A C 1
ATOM 2661 O O . PHE A 1 337 ? 7.813 14.021 45.874 1.00 74.56 337 PHE A O 1
ATOM 2668 N N . ASN A 1 338 ? 7.140 13.384 43.825 1.00 66.44 338 ASN A N 1
ATOM 2669 C CA . ASN A 1 338 ? 7.598 14.600 43.157 1.00 66.44 338 ASN A CA 1
ATOM 2670 C C . ASN A 1 338 ? 6.710 15.791 43.565 1.00 66.44 338 ASN A C 1
ATOM 2672 O O . ASN A 1 338 ? 5.529 15.834 43.215 1.00 66.44 338 ASN A O 1
ATOM 2676 N N . THR A 1 339 ? 7.271 16.740 44.321 1.00 66.12 339 THR A N 1
ATOM 2677 C CA . THR A 1 339 ? 6.581 17.960 44.773 1.00 66.12 339 THR A CA 1
ATOM 2678 C C . THR A 1 339 ? 6.827 19.168 43.866 1.00 66.12 339 THR A C 1
ATOM 2680 O O . THR A 1 339 ? 6.682 20.303 44.328 1.00 66.12 339 THR A O 1
ATOM 2683 N N . GLU A 1 340 ? 7.221 18.965 42.602 1.00 60.50 340 GLU A N 1
ATOM 2684 C CA . GLU A 1 340 ? 7.258 20.047 41.612 1.00 60.50 340 GLU A CA 1
ATOM 2685 C C . GLU A 1 340 ? 5.893 20.748 41.568 1.00 60.50 340 GLU A C 1
ATOM 2687 O O . GLU A 1 340 ? 4.843 20.126 41.407 1.00 60.50 340 GLU A O 1
ATOM 2692 N N . GLY A 1 341 ? 5.928 22.040 41.892 1.00 57.22 341 GLY A N 1
ATOM 2693 C CA . GLY A 1 341 ? 4.809 22.734 42.510 1.00 57.22 341 GLY A CA 1
ATOM 2694 C C . GLY A 1 341 ? 3.657 23.117 41.583 1.00 57.22 341 GLY A C 1
ATOM 2695 O O . GLY A 1 341 ? 3.580 22.757 40.411 1.00 57.22 341 GLY A O 1
ATOM 2696 N N . LYS A 1 342 ? 2.774 23.930 42.166 1.00 47.53 342 LYS A N 1
ATOM 2697 C CA . LYS A 1 342 ? 2.097 24.997 41.429 1.00 47.53 342 LYS A CA 1
ATOM 2698 C C . LYS A 1 342 ? 3.112 25.973 40.847 1.00 47.53 342 LYS A C 1
ATOM 2700 O O . LYS A 1 342 ? 4.077 26.293 41.583 1.00 47.53 342 LYS A O 1
#

pLDDT: mean 85.0, std 8.53, range [47.53, 97.62]

Radius of gyration: 34.59 Å; chains: 1; bounding box: 70×49×98 Å

Sequence (342 aa):
MLRDPQTNQLSPFLPRHRSHQFTNVLAVSVQPISVGERILTRFTDKKRGIVANQTYTVIMASNGLIEALNVEGQRLCLDPKSLSDGHWDYAYTKTADMAQGSTYAHVIAVVKGKGALTDIRRAGIDQTRASQHIRIYTDHPKAMLKQWINQDTNKASALETQQGKTPVIMQYFNDAPLPKENPKYHDINGEFDARCFSEHIKETLPKFTESLAIHLLGTPNKSQSNKHTMVFGQGRETTEIQLTGEFRGHFKDNVTGEQGTLINLLMSREAINYKAADKLINDKDKCGLSENPAHDQLTQTLTDRTAKFIGYAKEYWNQSIPLKGTPAEILLNSKDFNTEGK

Secondary structure (DSSP, 8-state):
-EEPTTT--EE---GGGS-GGG------------TT-EEEESS-BTTTTB-TT-EEEEEEE-SS-EEEE-TT--EEEE-TT-GGG--EEESS---HHHHTT--EEEEEEE--SS-TT--HHHHHHHHHTEEEEEEEE-S-HHHHHHHHHH-------HHHHHTT-PPP---SS-SS--TTT-GGGB-TTS-B-HHHHHHHHHHHGGGGHHHHHHHHH-S--TTT--SSEEEEEETTEEEEEE-SSTTTTEEEETTT--EEEHHHHHHHHH---HHHHHHHHHTTTTTTPPP-TTHHHHHHPPPHHHHHHHHHHHHHHHHPPP-TTSHHHHHHHTTT------

Organism: NCBI:txid188144

Foldseek 3Di:
DDADPVVRDDDDDDPVPDDPPPDDDDDDDDDDDDAQFKKFFCDDDVVLRHDGRAIWGWHDDDQAWTWTAGPVRDIDIAGPPDPVRRRMDGPPDDQLVSCPPAADQEAEAEAELDDPPLEQVSVVSRVVNHPHYYHYHYPDVVSSVLCHQQPQPDDDDPVCVVVVNDPDRDRPDDPPDQQQSHNQQADPSSGGHPVSLVVVLQVQVLQQLVVLCCLQQNDFDPVPDDPQWTWGDDDQQIKIAGCAEQRRQWIAGSVVRDIDHVQVSCCVRVVDHSRNSVVCSVCVVVSVGDGDPCSVVRHHDDDPVRVVVVVVVVVCLVVDDQCPPPPVVVVCVVVVHDCPDD